Protein AF-A0A3B0VEN7-F1 (afdb_monomer_lite)

pLDDT: mean 89.77, std 9.21, range [45.06, 97.94]

InterPro domains:
  IPR045435 Effector-associated domain 7 [PF19960] (197-256)

Organism: NCBI:txid652676

Radius of gyration: 26.88 Å; chains: 1; bounding box: 62×48×72 Å

Secondary structure (DSSP, 8-state):
-GGG-HHHHHHHHHHTT-TT-TT-HHHHHTHHHHHHHHHT-S-HHHHHHHHHHHHHHHHHHHTT-SS-EEEEE--GGG--HHHHHHIIIIIHHHHHT-TTEEEEE-SSS-PPP-HHHHTT----PPPP---HHHHHHHHHHTTB--S-HHHHHHHHHHTTT-HHHHHHHHHHHSPBPSS----HHHHHHHHHHHHHHHHHH--HHHHHHHHHHTT--GGGSTTTTSHHHHHHHHHHHHHHTT-HHHHHHHHHHH-TTS--

Sequence (260 aa):
GWDKLPRFTRTVANLLESPASVDDPIWQMGMHRHLRDIGKISDLASRLTRYQLLSDAWFADSMQFETPFLLAIDAYETASTLFDRWFSQDFLVGVANASQMRVVVAGQTVPAMQEAWSFCASLQELEGIHEAKEWLAWAEAVGYQVPSLEVLAGVVLALKGNPSQIIEVIKTQFPRSNGPIKSKDSLVQQRRKFFNNLTQAFTLTELKKTCFFLGIDHESLPNHNQKESFVIELLGHVERHGRLREFIQECQAERPHLAW

Structure (mmCIF, N/CA/C/O backbone):
data_AF-A0A3B0VEN7-F1
#
_entry.id   AF-A0A3B0VEN7-F1
#
loop_
_atom_site.group_PDB
_atom_site.id
_atom_site.type_symbol
_atom_site.label_atom_id
_atom_site.label_alt_id
_atom_site.label_comp_id
_atom_site.label_asym_id
_atom_site.label_entity_id
_atom_site.label_seq_id
_atom_site.pdbx_PDB_ins_code
_atom_site.Cartn_x
_atom_site.Cartn_y
_atom_site.Cartn_z
_atom_site.occupancy
_atom_site.B_iso_or_equiv
_atom_site.auth_seq_id
_atom_site.auth_comp_id
_atom_site.auth_asym_id
_atom_site.auth_atom_id
_atom_site.pdbx_PDB_model_num
ATOM 1 N N . GLY A 1 1 ? 18.169 -4.961 0.672 1.00 69.69 1 GLY A N 1
ATOM 2 C CA . GLY A 1 1 ? 18.704 -3.825 -0.084 1.00 69.69 1 GLY A CA 1
ATOM 3 C C . GLY A 1 1 ? 18.938 -4.286 -1.504 1.00 69.69 1 GLY A C 1
ATOM 4 O O . GLY A 1 1 ? 18.305 -5.252 -1.927 1.00 69.69 1 GLY A O 1
ATOM 5 N N . TRP A 1 2 ? 19.824 -3.601 -2.227 1.00 83.69 2 TRP A N 1
ATOM 6 C CA . TRP A 1 2 ? 20.221 -3.957 -3.598 1.00 83.69 2 TRP A CA 1
ATOM 7 C C . TRP A 1 2 ? 20.980 -5.292 -3.678 1.00 83.69 2 TRP A C 1
ATOM 9 O O . TRP A 1 2 ? 20.965 -5.940 -4.717 1.00 83.69 2 TRP A O 1
ATOM 19 N N . ASP A 1 3 ? 21.531 -5.754 -2.554 1.00 83.44 3 ASP A N 1
ATOM 20 C CA . ASP A 1 3 ? 22.117 -7.083 -2.338 1.00 83.44 3 ASP A CA 1
ATOM 21 C C . ASP A 1 3 ? 21.191 -8.248 -2.731 1.00 83.44 3 ASP A C 1
ATOM 23 O O . ASP A 1 3 ? 21.659 -9.291 -3.178 1.00 83.44 3 ASP A O 1
ATOM 27 N N . LYS A 1 4 ? 19.870 -8.060 -2.626 1.00 87.44 4 LYS A N 1
ATOM 28 C CA . LYS A 1 4 ? 18.873 -9.068 -3.022 1.00 87.44 4 LYS A CA 1
ATOM 29 C C . LYS A 1 4 ? 18.589 -9.097 -4.526 1.00 87.44 4 LYS A C 1
ATOM 31 O O . LYS A 1 4 ? 17.824 -9.941 -4.974 1.00 87.44 4 LYS A O 1
ATOM 36 N N . LEU A 1 5 ? 19.163 -8.172 -5.293 1.00 91.69 5 LEU A N 1
ATOM 37 C CA . LEU A 1 5 ? 18.929 -8.012 -6.727 1.00 91.69 5 LEU A CA 1
ATOM 38 C C . LEU A 1 5 ? 20.263 -8.061 -7.500 1.0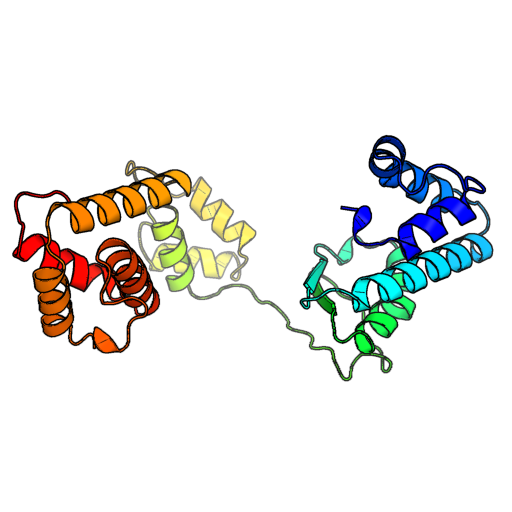0 91.69 5 LEU A C 1
ATOM 40 O O . LEU A 1 5 ? 20.676 -7.060 -8.099 1.00 91.69 5 LEU A O 1
ATOM 44 N N . PRO A 1 6 ? 21.004 -9.183 -7.449 1.00 91.56 6 PRO A N 1
ATOM 45 C CA . PRO A 1 6 ? 22.357 -9.257 -7.994 1.00 91.56 6 PRO A CA 1
ATOM 46 C C . PRO A 1 6 ? 22.413 -9.110 -9.522 1.00 91.56 6 PRO A C 1
ATOM 48 O O . PRO A 1 6 ? 23.356 -8.501 -10.037 1.00 91.56 6 PRO A O 1
ATOM 51 N N . ARG A 1 7 ? 21.430 -9.629 -10.274 1.00 94.06 7 ARG A N 1
ATOM 52 C CA . ARG A 1 7 ? 21.389 -9.465 -11.737 1.00 94.06 7 ARG A CA 1
ATOM 53 C C . ARG A 1 7 ? 21.075 -8.026 -12.098 1.00 94.06 7 ARG A C 1
ATOM 55 O O . ARG A 1 7 ? 21.776 -7.459 -12.929 1.00 94.06 7 ARG A O 1
ATOM 62 N N . PHE A 1 8 ? 20.083 -7.419 -11.452 1.00 93.94 8 PHE A N 1
ATOM 63 C CA . PHE A 1 8 ? 19.722 -6.019 -11.660 1.00 93.94 8 PHE A CA 1
ATOM 64 C C . PHE A 1 8 ? 20.908 -5.090 -11.405 1.00 93.94 8 PHE A C 1
ATOM 66 O O . PHE A 1 8 ? 21.258 -4.261 -12.243 1.00 93.94 8 PHE A O 1
ATOM 73 N N . THR A 1 9 ? 21.570 -5.280 -10.266 1.00 91.81 9 THR A N 1
ATOM 74 C CA . THR A 1 9 ? 22.719 -4.482 -9.828 1.00 91.81 9 THR A CA 1
ATOM 75 C C . THR A 1 9 ? 23.878 -4.608 -10.826 1.00 91.81 9 THR A C 1
ATOM 77 O O . THR A 1 9 ? 24.472 -3.603 -11.222 1.00 91.81 9 THR A O 1
ATOM 80 N N . ARG A 1 10 ? 24.134 -5.817 -11.344 1.00 91.06 10 ARG A N 1
ATOM 81 C CA . ARG A 1 10 ? 25.112 -6.045 -12.420 1.00 91.06 10 ARG A CA 1
ATOM 82 C C . ARG A 1 10 ? 24.697 -5.403 -13.746 1.00 91.06 10 ARG A C 1
ATOM 84 O O . ARG A 1 10 ? 25.543 -4.834 -14.429 1.00 91.06 10 ARG A O 1
ATOM 91 N N . THR A 1 11 ? 23.418 -5.451 -14.111 1.00 94.00 11 THR A N 1
ATOM 92 C CA . THR A 1 11 ? 22.908 -4.791 -15.322 1.00 94.00 11 THR A CA 1
ATOM 93 C C . THR A 1 11 ? 23.099 -3.278 -15.249 1.00 94.00 11 THR A C 1
ATOM 95 O O . THR A 1 11 ? 23.566 -2.685 -16.218 1.00 94.00 11 THR A O 1
ATOM 98 N N . VAL A 1 12 ? 22.825 -2.650 -14.101 1.00 92.19 12 VAL A N 1
ATOM 99 C CA . VAL A 1 12 ? 23.098 -1.218 -13.882 1.00 92.19 12 VAL A CA 1
ATOM 100 C C . VAL A 1 12 ? 24.582 -0.908 -14.088 1.00 92.19 12 VAL A C 1
ATOM 102 O O . VAL A 1 12 ? 24.916 0.022 -14.821 1.00 92.19 12 VAL A O 1
ATOM 105 N N . ALA A 1 13 ? 25.471 -1.699 -13.486 1.00 90.12 13 ALA A N 1
ATOM 106 C CA . ALA A 1 13 ? 26.916 -1.539 -13.627 1.00 90.12 13 ALA A CA 1
ATOM 107 C C . ALA A 1 13 ? 27.386 -1.672 -15.086 1.00 90.12 13 ALA A C 1
ATOM 109 O O . ALA A 1 13 ? 28.147 -0.832 -15.567 1.00 90.12 13 ALA A O 1
ATOM 110 N N . ASN A 1 14 ? 26.867 -2.662 -15.818 1.00 90.75 14 ASN A N 1
ATOM 111 C CA . ASN A 1 14 ? 27.167 -2.865 -17.237 1.00 90.75 14 ASN A CA 1
ATOM 112 C C . ASN A 1 14 ? 26.688 -1.691 -18.104 1.00 90.75 14 ASN A C 1
ATOM 114 O O . ASN A 1 14 ? 27.420 -1.234 -18.975 1.00 90.75 14 ASN A O 1
ATOM 118 N N . LEU A 1 15 ? 25.484 -1.169 -17.849 1.00 90.88 15 LEU A N 1
ATOM 119 C CA . LEU A 1 15 ? 24.928 -0.021 -18.579 1.00 90.88 15 LEU A CA 1
ATOM 120 C C . LEU A 1 15 ? 25.682 1.294 -18.327 1.00 90.88 15 LEU A C 1
ATOM 122 O O . LEU A 1 15 ? 25.546 2.237 -19.112 1.00 90.88 15 LEU A O 1
ATOM 126 N N . LEU A 1 16 ? 26.433 1.361 -17.228 1.00 88.69 16 LEU A N 1
ATOM 127 C CA . LEU A 1 16 ? 27.320 2.467 -16.873 1.00 88.69 16 LEU A CA 1
ATOM 128 C C . LEU A 1 16 ? 28.787 2.202 -17.234 1.00 88.69 16 LEU A C 1
ATOM 130 O O . LEU A 1 16 ? 29.631 3.028 -16.900 1.00 88.69 16 LEU A O 1
ATOM 134 N N . GLU A 1 17 ? 29.091 1.064 -17.869 1.00 85.31 17 GLU A N 1
ATOM 135 C CA . GLU A 1 17 ? 30.458 0.638 -18.200 1.00 85.31 17 GLU A CA 1
ATOM 136 C C . GLU A 1 17 ? 31.393 0.619 -16.971 1.00 85.31 17 GLU A C 1
ATOM 138 O O . GLU A 1 17 ? 32.597 0.847 -17.073 1.00 85.31 17 GLU A O 1
ATOM 143 N N . SER A 1 18 ? 30.839 0.326 -15.788 1.00 75.69 18 SER A N 1
ATOM 144 C CA . SER A 1 18 ? 31.559 0.334 -14.509 1.00 75.69 18 SER A CA 1
ATOM 145 C C . SER A 1 18 ? 31.494 -1.041 -13.829 1.00 75.69 18 SER A C 1
ATOM 147 O O . SER A 1 18 ? 30.685 -1.254 -12.925 1.00 75.69 18 SER A O 1
ATOM 149 N N . PRO A 1 19 ? 32.319 -2.016 -14.258 1.00 59.00 19 PRO A N 1
ATOM 150 C CA . PRO A 1 19 ? 32.181 -3.416 -13.848 1.00 59.00 19 PRO A CA 1
ATOM 151 C C . PRO A 1 19 ? 32.671 -3.737 -12.422 1.00 59.00 19 PRO A C 1
ATOM 153 O O . PRO A 1 19 ? 32.482 -4.860 -11.963 1.00 59.00 19 PRO A O 1
ATOM 156 N N . ALA A 1 20 ? 33.318 -2.803 -11.714 1.00 55.88 20 ALA A N 1
ATOM 157 C CA . ALA A 1 20 ? 34.208 -3.145 -10.597 1.00 55.88 20 ALA A CA 1
ATOM 158 C C . ALA A 1 20 ? 33.625 -3.016 -9.171 1.00 55.88 20 ALA A C 1
ATOM 160 O O . ALA A 1 20 ? 34.317 -3.374 -8.224 1.00 55.88 20 ALA A O 1
ATOM 161 N N . SER A 1 21 ? 32.397 -2.521 -8.976 1.00 62.19 21 SER A N 1
ATOM 162 C CA . SER A 1 21 ? 31.925 -2.115 -7.633 1.00 62.19 21 SER A CA 1
ATOM 163 C C . SER A 1 21 ? 30.515 -2.587 -7.258 1.00 62.19 21 SER A C 1
ATOM 165 O O . SER A 1 21 ? 29.886 -2.009 -6.382 1.00 62.19 21 SER A O 1
ATOM 167 N N . VAL A 1 22 ? 29.993 -3.629 -7.907 1.00 64.81 22 VAL A N 1
ATOM 168 C CA . VAL A 1 22 ? 28.615 -4.129 -7.689 1.00 64.81 22 VAL A CA 1
ATOM 169 C C . VAL A 1 22 ? 28.376 -4.568 -6.229 1.00 64.81 22 VAL A C 1
ATOM 171 O O . VAL A 1 22 ? 27.291 -4.358 -5.681 1.00 64.81 22 VAL A O 1
ATOM 174 N N . ASP A 1 23 ? 29.418 -5.097 -5.581 1.00 70.12 23 ASP A N 1
ATOM 175 C CA . ASP A 1 23 ? 29.392 -5.548 -4.182 1.00 70.12 23 ASP A CA 1
ATOM 176 C C . ASP A 1 23 ? 29.866 -4.470 -3.183 1.00 70.12 23 ASP A C 1
ATOM 178 O O . ASP A 1 23 ? 29.878 -4.710 -1.977 1.00 70.12 23 ASP A O 1
ATOM 182 N N . ASP A 1 24 ? 30.247 -3.275 -3.656 1.00 78.12 24 ASP A N 1
ATOM 183 C CA . ASP A 1 24 ? 30.680 -2.166 -2.799 1.00 78.12 24 ASP A CA 1
ATOM 184 C C . ASP A 1 24 ? 29.457 -1.473 -2.159 1.00 78.12 24 ASP A C 1
ATOM 186 O O . ASP A 1 24 ? 28.613 -0.917 -2.877 1.00 78.12 24 ASP A O 1
ATOM 190 N N . PRO A 1 25 ? 29.349 -1.434 -0.815 1.00 77.75 25 PRO A N 1
ATOM 191 C CA . PRO A 1 25 ? 28.275 -0.725 -0.123 1.00 77.75 25 PRO A CA 1
ATOM 192 C C . PRO A 1 25 ? 28.141 0.748 -0.538 1.00 77.75 25 PRO A C 1
ATOM 194 O O . PRO A 1 25 ? 27.024 1.259 -0.628 1.00 77.75 25 PRO A O 1
ATOM 197 N N . ILE A 1 26 ? 29.254 1.431 -0.837 1.00 78.06 26 ILE A N 1
ATOM 198 C CA . ILE A 1 26 ? 29.259 2.838 -1.267 1.00 78.06 26 ILE A CA 1
ATOM 199 C C . ILE A 1 26 ? 28.586 2.978 -2.634 1.00 78.06 26 ILE A C 1
ATOM 201 O O . ILE A 1 26 ? 27.804 3.906 -2.858 1.00 78.06 26 ILE A O 1
ATOM 205 N N . TRP A 1 27 ? 28.842 2.038 -3.542 1.00 81.94 27 TRP A N 1
ATOM 206 C CA . TRP A 1 27 ? 28.208 2.020 -4.855 1.00 81.94 27 TRP A CA 1
ATOM 207 C C . TRP A 1 27 ? 26.705 1.734 -4.744 1.00 81.94 27 TRP A C 1
ATOM 209 O O . TRP A 1 27 ? 25.891 2.429 -5.355 1.00 81.94 27 TRP A O 1
ATOM 219 N N . GLN A 1 28 ? 26.304 0.796 -3.879 1.00 80.38 28 GLN A N 1
ATOM 220 C CA . GLN A 1 28 ? 24.887 0.498 -3.637 1.00 80.38 28 GLN A CA 1
ATOM 221 C C . GLN A 1 28 ? 24.123 1.695 -3.045 1.00 80.38 28 GLN A C 1
ATOM 223 O O . GLN A 1 28 ? 22.967 1.930 -3.408 1.00 80.38 28 GLN A O 1
ATOM 228 N N . MET A 1 29 ? 24.766 2.509 -2.198 1.00 82.31 29 MET A N 1
ATOM 229 C CA . MET A 1 29 ? 24.197 3.778 -1.716 1.00 82.31 29 MET A CA 1
ATOM 230 C C . MET A 1 29 ? 23.956 4.788 -2.854 1.00 82.31 29 MET A C 1
ATOM 232 O O . MET A 1 29 ? 23.070 5.639 -2.756 1.00 82.31 29 MET A O 1
ATOM 236 N N . GLY A 1 30 ? 24.711 4.687 -3.951 1.00 84.88 30 GLY A N 1
ATOM 237 C CA . GLY A 1 30 ? 24.607 5.530 -5.141 1.00 84.88 30 GLY A CA 1
ATOM 238 C C . GLY A 1 30 ? 23.526 5.125 -6.148 1.00 84.88 30 GLY A C 1
ATOM 239 O O . GLY A 1 30 ? 23.316 5.859 -7.117 1.00 84.88 30 GLY A O 1
ATOM 240 N N . MET A 1 31 ? 22.805 4.014 -5.942 1.00 86.94 31 MET A N 1
ATOM 241 C CA . MET A 1 31 ? 21.920 3.414 -6.957 1.00 86.94 31 MET A CA 1
ATOM 242 C C . MET A 1 31 ? 20.911 4.394 -7.580 1.00 86.94 31 MET A C 1
ATOM 244 O O . MET A 1 31 ? 20.731 4.424 -8.796 1.00 86.94 31 MET A O 1
ATOM 248 N N . HIS A 1 32 ? 20.288 5.264 -6.781 1.00 86.56 32 HIS A N 1
ATOM 249 C CA . HIS A 1 32 ? 19.345 6.259 -7.308 1.00 86.56 32 HIS A CA 1
ATOM 250 C C . HIS A 1 32 ? 19.987 7.236 -8.303 1.00 86.56 32 HIS A C 1
ATOM 252 O O . HIS A 1 32 ? 19.341 7.661 -9.263 1.00 86.56 32 HIS A O 1
ATOM 258 N N . ARG A 1 33 ? 21.256 7.605 -8.086 1.00 88.62 33 ARG A N 1
ATOM 259 C CA . ARG A 1 33 ? 22.018 8.447 -9.016 1.00 88.62 33 ARG A CA 1
ATOM 260 C C . ARG A 1 33 ? 22.323 7.670 -10.296 1.00 88.62 33 ARG A C 1
ATOM 262 O O . ARG A 1 33 ? 22.073 8.190 -11.376 1.00 88.62 33 ARG A O 1
ATOM 269 N N . HIS A 1 34 ? 22.767 6.423 -10.165 1.00 89.75 34 HIS A N 1
ATOM 270 C CA . HIS A 1 34 ? 23.073 5.533 -11.288 1.00 89.75 34 HIS A CA 1
ATOM 271 C C . HIS A 1 34 ? 21.876 5.338 -12.225 1.00 89.75 34 HIS A C 1
ATOM 273 O O . HIS A 1 34 ? 21.991 5.552 -13.431 1.00 89.75 34 HIS A O 1
ATOM 279 N N . LEU A 1 35 ? 20.699 5.035 -11.671 1.00 89.00 35 LEU A N 1
ATOM 280 C CA . LEU A 1 35 ? 19.463 4.895 -12.447 1.00 89.00 35 LEU A CA 1
ATOM 281 C C . LEU A 1 35 ? 19.063 6.204 -13.143 1.00 89.00 35 LEU A C 1
ATOM 283 O O . LEU A 1 35 ? 18.631 6.191 -14.297 1.00 89.00 35 LEU A O 1
ATOM 287 N N . ARG A 1 36 ? 19.254 7.349 -12.475 1.00 88.19 36 ARG A N 1
ATOM 288 C CA . ARG A 1 36 ? 19.016 8.664 -13.082 1.00 88.19 36 ARG A CA 1
ATOM 289 C C . ARG A 1 36 ? 19.944 8.907 -14.268 1.00 88.19 36 ARG A C 1
ATOM 291 O O . ARG A 1 36 ? 19.481 9.401 -15.289 1.00 88.19 36 ARG A O 1
ATOM 298 N N . ASP A 1 37 ? 21.222 8.570 -14.141 1.00 87.44 37 ASP A N 1
ATOM 299 C CA . ASP A 1 37 ? 22.208 8.772 -15.203 1.00 87.44 37 ASP A CA 1
ATOM 300 C C . ASP A 1 37 ? 21.941 7.860 -16.410 1.00 87.44 37 ASP A C 1
ATOM 302 O O . ASP A 1 37 ? 21.986 8.335 -17.543 1.00 87.44 37 ASP A O 1
ATOM 306 N N . ILE A 1 38 ? 21.519 6.608 -16.185 1.00 87.00 38 ILE A N 1
ATOM 307 C CA . ILE A 1 38 ? 21.024 5.718 -17.251 1.00 87.00 38 ILE A CA 1
ATOM 308 C C . ILE A 1 38 ? 19.828 6.346 -17.990 1.00 87.00 38 ILE A C 1
ATOM 310 O O . ILE A 1 38 ? 19.721 6.237 -19.210 1.00 87.00 38 ILE A O 1
ATOM 314 N N . GLY A 1 39 ? 18.937 7.031 -17.267 1.00 83.75 39 GLY A N 1
ATOM 315 C CA . GLY A 1 39 ? 17.760 7.689 -17.837 1.00 83.75 39 GLY A CA 1
ATOM 316 C C . GLY A 1 39 ? 18.026 8.997 -18.595 1.00 83.75 39 GLY A C 1
ATOM 317 O O . GLY A 1 39 ? 17.133 9.455 -19.308 1.00 83.75 39 GLY A O 1
ATOM 318 N N . LYS A 1 40 ? 19.217 9.604 -18.472 1.00 86.25 40 LYS A N 1
ATOM 319 C CA . LYS A 1 40 ? 19.561 10.898 -19.108 1.00 86.25 40 LYS A CA 1
ATOM 320 C C . LYS A 1 40 ? 19.890 10.809 -20.600 1.00 86.25 40 LYS A C 1
ATOM 322 O O . LYS A 1 40 ? 20.132 11.838 -21.226 1.00 86.25 40 LYS A O 1
ATOM 327 N N . ILE A 1 41 ? 19.923 9.611 -21.170 1.00 80.12 41 ILE A N 1
ATOM 328 C CA . ILE A 1 41 ? 20.203 9.413 -22.595 1.00 80.12 41 ILE A CA 1
ATOM 329 C C . ILE A 1 41 ? 19.138 10.125 -23.423 1.00 80.12 41 ILE A C 1
ATOM 331 O O . ILE A 1 41 ? 17.941 9.984 -23.166 1.00 80.12 41 ILE A O 1
ATOM 335 N N . SER A 1 42 ? 19.594 10.895 -24.409 1.00 73.56 42 SER A N 1
ATOM 336 C CA . SER A 1 42 ? 18.742 11.729 -25.255 1.00 73.56 42 SER A CA 1
ATOM 337 C C . SER A 1 42 ? 17.871 10.909 -26.205 1.00 73.56 42 SER A C 1
ATOM 339 O O . SER A 1 42 ? 16.726 11.277 -26.455 1.00 73.56 42 SER A O 1
ATOM 341 N N . ASP A 1 43 ? 18.398 9.798 -26.718 1.00 87.81 43 ASP A N 1
ATOM 342 C CA . ASP A 1 43 ? 17.683 8.931 -27.647 1.00 87.81 43 ASP A CA 1
ATOM 343 C C . ASP A 1 43 ? 16.636 8.049 -26.942 1.00 87.81 43 ASP A C 1
ATOM 345 O O . ASP A 1 43 ? 16.943 7.275 -26.029 1.00 87.81 43 ASP A O 1
ATOM 349 N N . LEU A 1 44 ? 15.385 8.138 -27.408 1.00 79.69 44 LEU A N 1
ATOM 350 C CA . LEU A 1 44 ? 14.252 7.405 -26.843 1.00 79.69 44 LEU A CA 1
ATOM 351 C C . LEU A 1 44 ? 14.398 5.890 -27.027 1.00 79.69 44 LEU A C 1
ATOM 353 O O . LEU A 1 44 ? 14.093 5.148 -26.095 1.00 79.69 44 LEU A O 1
ATOM 357 N N . ALA A 1 45 ? 14.862 5.430 -28.192 1.00 84.94 45 ALA A N 1
ATOM 358 C CA . ALA A 1 45 ? 14.975 4.002 -28.492 1.00 84.94 45 ALA A CA 1
ATOM 359 C C . ALA A 1 45 ? 16.014 3.322 -27.586 1.00 84.94 45 ALA A C 1
ATOM 361 O O . ALA A 1 45 ? 15.746 2.286 -26.970 1.00 84.94 45 ALA A O 1
ATOM 362 N N . SER A 1 46 ? 17.170 3.963 -27.420 1.00 87.50 46 SER A N 1
ATOM 363 C CA . SER A 1 46 ? 18.225 3.539 -26.502 1.00 87.50 46 SER A CA 1
ATOM 364 C C . SER A 1 46 ? 17.732 3.518 -25.059 1.00 87.50 46 SER A C 1
ATOM 366 O O . SER A 1 46 ? 17.990 2.565 -24.326 1.00 87.50 46 SER A O 1
ATOM 368 N N . ARG A 1 47 ? 16.979 4.543 -24.644 1.00 85.25 47 ARG A N 1
ATOM 369 C CA . ARG A 1 47 ? 16.437 4.624 -23.285 1.00 85.25 47 ARG A CA 1
ATOM 370 C C . ARG A 1 47 ? 15.432 3.505 -22.995 1.00 85.25 47 ARG A C 1
ATOM 372 O O . ARG A 1 47 ? 15.549 2.860 -21.958 1.00 85.25 47 ARG A O 1
ATOM 379 N N . LEU A 1 48 ? 14.511 3.227 -23.922 1.00 84.12 48 LEU A N 1
ATOM 380 C CA . LEU A 1 48 ? 13.563 2.109 -23.808 1.00 84.12 48 LEU A CA 1
ATOM 381 C C . LEU A 1 48 ? 14.287 0.759 -23.743 1.00 84.12 48 LEU A C 1
ATOM 383 O O . LEU A 1 48 ? 13.990 -0.051 -22.872 1.00 84.12 48 LEU A O 1
ATOM 387 N N . THR A 1 49 ? 15.306 0.557 -24.582 1.00 88.25 49 THR A N 1
ATOM 388 C CA . THR A 1 49 ? 16.127 -0.666 -24.560 1.00 88.25 49 THR A CA 1
ATOM 389 C C . THR A 1 49 ? 16.794 -0.873 -23.197 1.00 88.25 49 THR A C 1
ATOM 391 O O . THR A 1 49 ? 16.788 -1.976 -22.655 1.00 88.25 49 THR A O 1
ATOM 394 N N . ARG A 1 50 ? 17.338 0.191 -22.592 1.00 89.94 50 ARG A N 1
ATOM 395 C CA . ARG A 1 50 ? 17.940 0.106 -21.252 1.00 89.94 50 ARG A CA 1
ATOM 396 C C . ARG A 1 50 ? 16.910 -0.184 -20.165 1.00 89.94 50 ARG A C 1
ATOM 398 O O . ARG A 1 50 ? 17.203 -0.959 -19.260 1.00 89.94 50 ARG A O 1
ATOM 405 N N . TYR A 1 51 ? 15.720 0.407 -20.245 1.00 88.50 51 TYR A N 1
ATOM 406 C CA . TYR A 1 51 ? 14.639 0.115 -19.300 1.00 88.50 51 TYR A CA 1
ATOM 407 C C . TYR A 1 51 ? 14.157 -1.330 -19.403 1.00 88.50 51 TYR A C 1
ATOM 409 O O . TYR A 1 51 ? 13.910 -1.943 -18.365 1.00 88.50 51 TYR A O 1
ATOM 417 N N . GLN A 1 52 ? 14.114 -1.899 -20.609 1.00 89.38 52 GLN A N 1
ATOM 418 C CA . GLN A 1 52 ? 13.812 -3.316 -20.792 1.00 89.38 52 GLN A CA 1
ATOM 419 C C . GLN A 1 52 ? 14.854 -4.198 -20.098 1.00 89.38 52 GLN A C 1
ATOM 421 O O . GLN A 1 52 ? 14.496 -5.012 -19.254 1.00 89.38 52 GLN A O 1
ATOM 426 N N . LEU A 1 53 ? 16.148 -3.966 -20.355 1.00 92.88 53 LEU A N 1
ATOM 427 C CA . LEU A 1 53 ? 17.234 -4.730 -19.724 1.00 92.88 53 LEU A CA 1
ATOM 428 C C . LEU A 1 53 ? 17.181 -4.671 -18.191 1.00 92.88 53 LEU A C 1
ATOM 430 O O . LEU A 1 53 ? 17.415 -5.672 -17.512 1.00 92.88 53 LEU A O 1
ATOM 434 N N . LEU A 1 54 ? 16.881 -3.492 -17.642 1.00 93.12 54 LEU A N 1
ATOM 435 C CA . LEU A 1 54 ? 16.702 -3.309 -16.204 1.00 93.12 54 LEU A CA 1
ATOM 436 C C . LEU A 1 54 ? 15.474 -4.068 -15.687 1.00 93.12 54 LEU A C 1
ATOM 438 O O . LEU A 1 54 ? 15.566 -4.722 -14.652 1.00 93.12 54 LEU A O 1
ATOM 442 N N . SER A 1 55 ? 14.353 -4.017 -16.406 1.00 92.56 55 SER A N 1
ATOM 443 C CA . SER A 1 55 ? 13.119 -4.716 -16.028 1.00 92.56 55 SER A CA 1
ATOM 444 C C . SER A 1 55 ? 13.318 -6.231 -16.031 1.00 92.56 55 SER A C 1
ATOM 446 O O . SER A 1 55 ? 13.010 -6.885 -15.038 1.00 92.56 55 SER A O 1
ATOM 448 N N . ASP A 1 56 ? 13.920 -6.781 -17.087 1.00 94.06 56 ASP A N 1
ATOM 449 C CA . ASP A 1 56 ? 14.194 -8.215 -17.221 1.00 94.06 56 ASP A CA 1
ATOM 450 C C . ASP A 1 56 ? 15.094 -8.723 -16.092 1.00 94.06 56 ASP A C 1
ATOM 452 O O . ASP A 1 56 ? 14.823 -9.754 -15.471 1.00 94.06 56 ASP A O 1
ATOM 456 N N . ALA A 1 57 ? 16.159 -7.977 -15.784 1.00 94.62 57 ALA A N 1
ATOM 457 C CA . ALA A 1 57 ? 17.068 -8.325 -14.700 1.00 94.62 57 ALA A CA 1
ATOM 458 C C . ALA A 1 57 ? 16.372 -8.263 -13.331 1.00 94.62 57 ALA A C 1
ATOM 460 O O . ALA A 1 57 ? 16.586 -9.139 -12.493 1.00 94.62 57 ALA A O 1
ATOM 461 N N . TRP A 1 58 ? 15.505 -7.268 -13.128 1.00 93.56 58 TRP A N 1
ATOM 462 C CA . TRP A 1 58 ? 14.731 -7.117 -11.902 1.00 93.56 58 TRP A CA 1
ATOM 463 C C . TRP A 1 58 ? 13.726 -8.257 -11.704 1.00 93.56 58 TRP A C 1
ATOM 465 O O . TRP A 1 58 ? 13.664 -8.831 -10.616 1.00 93.56 58 TRP A O 1
ATOM 475 N N . PHE A 1 59 ? 12.979 -8.634 -12.747 1.00 94.31 59 PHE A N 1
ATOM 476 C CA . PHE A 1 59 ? 12.069 -9.782 -12.696 1.00 94.31 59 PHE A CA 1
ATOM 477 C C . PHE A 1 59 ? 12.830 -11.077 -12.428 1.00 94.31 59 PHE A C 1
ATOM 479 O O . PHE A 1 59 ? 12.412 -11.877 -11.591 1.00 94.31 59 PHE A O 1
ATOM 486 N N . ALA A 1 60 ? 13.971 -11.269 -13.090 1.00 93.69 60 ALA A N 1
ATOM 487 C CA . ALA A 1 60 ? 14.778 -12.466 -12.920 1.00 93.69 60 ALA A CA 1
ATOM 488 C C . ALA A 1 60 ? 15.276 -12.652 -11.478 1.00 93.69 60 ALA A C 1
ATOM 490 O O . ALA A 1 60 ? 15.284 -13.783 -10.996 1.00 93.69 60 ALA A O 1
ATOM 491 N N . ASP A 1 61 ? 15.666 -11.572 -10.795 1.00 94.12 61 ASP A N 1
ATOM 492 C CA . ASP A 1 61 ? 16.029 -11.625 -9.374 1.00 94.12 61 ASP A CA 1
ATOM 493 C C . ASP A 1 61 ? 14.798 -11.800 -8.475 1.00 94.12 61 ASP A C 1
ATOM 495 O O . ASP A 1 61 ? 14.799 -12.627 -7.566 1.00 94.12 61 ASP A O 1
ATOM 499 N N . SER A 1 62 ? 13.718 -11.068 -8.755 1.00 92.69 62 SER A N 1
ATOM 500 C CA . SER A 1 62 ? 12.482 -11.096 -7.959 1.00 92.69 62 SER A CA 1
ATOM 501 C C . SER A 1 62 ? 11.829 -12.479 -7.923 1.00 92.69 62 SER A C 1
ATOM 503 O O . SER A 1 62 ? 11.246 -12.876 -6.915 1.00 92.69 62 SER A O 1
ATOM 505 N N . MET A 1 63 ? 11.965 -13.250 -9.002 1.00 91.75 63 MET A N 1
ATOM 506 C CA . MET A 1 63 ? 11.482 -14.630 -9.072 1.00 91.75 63 MET A CA 1
ATOM 507 C C . MET A 1 63 ? 12.273 -15.610 -8.192 1.00 91.75 63 MET A C 1
ATOM 509 O O . MET A 1 63 ? 11.818 -16.735 -7.995 1.00 91.75 63 MET A O 1
ATOM 513 N N . GLN A 1 64 ? 13.427 -15.204 -7.651 1.00 92.88 64 GLN A N 1
ATOM 514 C CA . GLN A 1 64 ? 14.233 -16.012 -6.728 1.00 92.88 64 GLN A CA 1
ATOM 515 C C . GLN A 1 64 ? 13.910 -15.754 -5.254 1.00 92.88 64 GLN A C 1
ATOM 517 O O . GLN A 1 64 ? 14.521 -16.371 -4.382 1.00 92.88 64 GLN A O 1
ATOM 522 N N . PHE A 1 65 ? 12.987 -14.842 -4.945 1.00 92.00 65 PHE A N 1
ATOM 523 C CA . PHE A 1 65 ? 12.629 -14.568 -3.558 1.00 92.00 65 PHE A CA 1
ATOM 524 C C . PHE A 1 65 ? 11.924 -15.773 -2.929 1.00 92.00 65 PHE A C 1
ATOM 526 O O . PHE A 1 65 ? 11.081 -16.416 -3.552 1.00 92.00 65 PHE A O 1
ATOM 533 N N . GLU A 1 66 ? 12.267 -16.060 -1.671 1.00 92.00 66 GLU A N 1
ATOM 534 C CA . GLU A 1 66 ? 11.698 -17.187 -0.919 1.00 92.00 66 GLU A CA 1
ATOM 535 C C . GLU A 1 66 ? 10.203 -17.012 -0.641 1.00 92.00 66 GLU A C 1
ATOM 537 O O . GLU A 1 66 ? 9.470 -17.993 -0.526 1.00 92.00 66 GLU A O 1
ATOM 542 N N . THR A 1 67 ? 9.744 -15.763 -0.534 1.00 92.00 67 THR A N 1
ATOM 543 C CA . THR A 1 67 ? 8.343 -15.441 -0.275 1.00 92.00 67 THR A CA 1
ATOM 544 C C . THR A 1 67 ? 7.804 -14.465 -1.311 1.00 92.00 67 THR A C 1
ATOM 546 O O . THR A 1 67 ? 8.512 -13.511 -1.659 1.00 92.00 67 THR A O 1
ATOM 549 N N . PRO A 1 68 ? 6.530 -14.617 -1.715 1.00 94.19 68 PRO A N 1
ATOM 550 C CA . PRO A 1 68 ? 5.877 -13.644 -2.567 1.00 94.19 68 PRO A CA 1
ATOM 551 C C . PRO A 1 68 ? 5.872 -12.253 -1.935 1.00 94.19 68 PRO A C 1
ATOM 553 O O . PRO A 1 68 ? 5.827 -12.112 -0.709 1.00 94.19 68 PRO A O 1
ATOM 556 N N . PHE A 1 69 ? 5.865 -11.220 -2.769 1.00 93.81 69 PHE A N 1
ATOM 557 C CA . PHE A 1 69 ? 5.833 -9.835 -2.318 1.00 93.81 69 PHE A CA 1
ATOM 558 C C . PHE A 1 69 ? 4.804 -9.007 -3.087 1.00 93.81 69 PHE A C 1
ATOM 560 O O . PHE A 1 69 ? 4.414 -9.323 -4.213 1.00 93.81 69 PHE A O 1
ATOM 567 N N . LEU A 1 70 ? 4.366 -7.928 -2.441 1.00 95.75 70 LEU A N 1
ATOM 568 C CA . LEU A 1 70 ? 3.414 -6.969 -2.978 1.00 95.75 70 LEU A CA 1
ATOM 569 C C . LEU A 1 70 ? 4.140 -5.669 -3.328 1.00 95.75 70 LEU A C 1
ATOM 571 O O . LEU A 1 70 ? 4.764 -5.056 -2.462 1.00 95.75 70 LEU A O 1
ATOM 575 N N . LEU A 1 71 ? 4.010 -5.229 -4.576 1.00 95.31 71 LEU A N 1
ATOM 576 C CA . LEU A 1 71 ? 4.336 -3.871 -4.987 1.00 95.31 71 LEU A CA 1
ATOM 577 C C . LEU A 1 71 ? 3.047 -3.047 -5.029 1.00 95.31 71 LEU A C 1
ATOM 579 O O . LEU A 1 71 ? 2.151 -3.327 -5.823 1.00 95.31 71 LEU A O 1
ATOM 583 N N . ALA A 1 72 ? 2.961 -2.037 -4.170 1.00 96.81 72 ALA A N 1
ATOM 584 C CA . ALA A 1 72 ? 1.867 -1.078 -4.176 1.00 96.81 72 ALA A CA 1
ATOM 585 C C . ALA A 1 72 ? 2.314 0.198 -4.895 1.00 96.81 72 ALA A C 1
ATOM 587 O O . ALA A 1 72 ? 3.338 0.786 -4.543 1.00 96.81 72 ALA A O 1
ATOM 588 N N . ILE A 1 73 ? 1.547 0.604 -5.900 1.00 95.50 73 ILE A N 1
ATOM 589 C CA . ILE A 1 73 ? 1.718 1.861 -6.623 1.00 95.50 73 ILE A CA 1
ATOM 590 C C . ILE A 1 73 ? 0.499 2.709 -6.315 1.00 95.50 73 ILE A C 1
ATOM 592 O O . ILE A 1 73 ? -0.621 2.265 -6.535 1.00 95.50 73 ILE A O 1
ATOM 596 N N . ASP A 1 74 ? 0.735 3.903 -5.7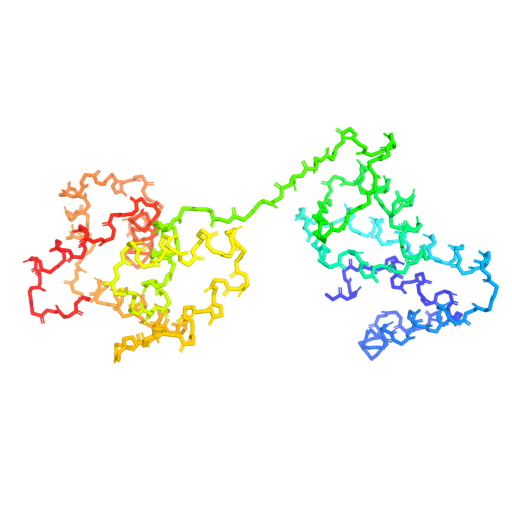94 1.00 95.38 74 ASP A N 1
ATOM 597 C CA . ASP A 1 74 ? -0.301 4.862 -5.426 1.00 95.38 74 ASP A CA 1
ATOM 598 C C . ASP A 1 74 ? -0.164 6.130 -6.277 1.00 95.38 74 ASP A C 1
ATOM 600 O O . ASP A 1 74 ? 0.905 6.387 -6.841 1.00 95.38 74 ASP A O 1
ATOM 604 N N . ALA A 1 75 ? -1.240 6.911 -6.361 1.00 94.31 75 ALA A N 1
ATOM 605 C CA . ALA A 1 75 ? -1.344 8.128 -7.166 1.00 94.31 75 ALA A CA 1
ATOM 606 C C . ALA A 1 75 ? -0.964 7.926 -8.648 1.00 94.31 75 ALA A C 1
ATOM 608 O O . ALA A 1 75 ? -0.255 8.752 -9.244 1.00 94.31 75 ALA A O 1
ATOM 609 N N . TYR A 1 76 ? -1.411 6.819 -9.254 1.00 95.88 76 TYR A N 1
ATOM 610 C CA . TYR A 1 76 ? -1.086 6.472 -10.641 1.00 95.88 76 TYR A CA 1
ATOM 611 C C . TYR A 1 76 ? -1.488 7.553 -11.656 1.00 95.88 76 TYR A C 1
ATOM 613 O O . TYR A 1 76 ? -0.814 7.718 -12.669 1.00 95.88 76 TYR A O 1
ATOM 621 N N . GLU A 1 77 ? -2.505 8.365 -11.369 1.00 94.75 77 GLU A N 1
ATOM 622 C CA . GLU A 1 77 ? -2.913 9.500 -12.203 1.00 94.75 77 GLU A CA 1
ATOM 623 C C . GLU A 1 77 ? -1.791 10.528 -12.451 1.00 94.75 77 GLU A C 1
ATOM 625 O O . GLU A 1 77 ? -1.866 11.320 -13.389 1.00 94.75 77 GLU A O 1
ATOM 630 N N . THR A 1 78 ? -0.736 10.516 -11.629 1.00 95.44 78 THR A N 1
ATOM 631 C CA . THR A 1 78 ? 0.447 11.378 -11.780 1.00 95.44 78 THR A CA 1
ATOM 632 C C . THR A 1 78 ? 1.530 10.780 -12.686 1.00 95.44 78 THR A C 1
ATOM 634 O O . THR A 1 78 ? 2.575 11.401 -12.907 1.00 95.44 78 THR A O 1
ATOM 637 N N . ALA A 1 79 ? 1.305 9.579 -13.226 1.00 92.50 79 ALA A N 1
ATOM 638 C CA . ALA A 1 79 ? 2.241 8.887 -14.096 1.00 92.50 79 ALA A CA 1
ATOM 639 C C . ALA A 1 79 ? 2.566 9.702 -15.357 1.00 92.50 79 ALA A C 1
ATOM 641 O O . ALA A 1 79 ? 1.694 10.163 -16.091 1.00 92.50 79 ALA A O 1
ATOM 642 N N . SER A 1 80 ? 3.859 9.824 -15.664 1.00 90.94 80 SER A N 1
ATOM 643 C CA . SER A 1 80 ? 4.286 10.343 -16.967 1.00 90.94 80 SER A CA 1
ATOM 644 C C . SER A 1 80 ? 3.900 9.377 -18.092 1.00 90.94 80 SER A C 1
ATOM 646 O O . SER A 1 80 ? 3.912 8.166 -17.890 1.00 90.94 80 SER A O 1
ATOM 648 N N . THR A 1 81 ? 3.691 9.879 -19.312 1.00 89.88 81 THR A N 1
ATOM 649 C CA . THR A 1 81 ? 3.399 9.045 -20.498 1.00 89.88 81 THR A CA 1
ATOM 650 C C . THR A 1 81 ? 4.446 7.954 -20.740 1.00 89.88 81 THR A C 1
ATOM 652 O O . THR A 1 81 ? 4.124 6.857 -21.183 1.00 89.88 81 THR A O 1
ATOM 655 N N . LEU A 1 82 ? 5.719 8.237 -20.445 1.00 86.69 82 LEU A N 1
ATOM 656 C CA . LEU A 1 82 ? 6.791 7.251 -20.582 1.00 86.69 82 LEU A CA 1
ATOM 657 C C . LEU A 1 82 ? 6.653 6.119 -19.558 1.00 86.69 82 LEU A C 1
ATOM 659 O O . LEU A 1 82 ? 6.863 4.959 -19.902 1.00 86.69 82 LEU A O 1
ATOM 663 N N . PHE A 1 83 ? 6.313 6.471 -18.316 1.00 89.62 83 PHE A N 1
ATOM 664 C CA . PHE A 1 83 ? 6.074 5.499 -17.257 1.00 89.62 83 PHE A CA 1
ATOM 665 C C . PHE A 1 83 ? 4.821 4.677 -17.545 1.00 89.62 83 PHE A C 1
ATOM 667 O O . PHE A 1 83 ? 4.902 3.463 -17.478 1.00 89.62 83 PHE A O 1
ATOM 674 N N . ASP A 1 84 ? 3.706 5.310 -17.916 1.00 92.06 84 ASP A N 1
ATOM 675 C CA . ASP A 1 84 ? 2.457 4.630 -18.285 1.00 92.06 84 ASP A CA 1
ATOM 676 C C . ASP A 1 84 ? 2.683 3.594 -19.391 1.00 92.06 84 ASP A C 1
ATOM 678 O O . ASP A 1 84 ? 2.301 2.433 -19.242 1.00 92.06 84 ASP A O 1
ATOM 682 N N . ARG A 1 85 ? 3.402 3.980 -20.452 1.00 89.56 85 ARG A N 1
ATOM 683 C CA . ARG A 1 85 ? 3.744 3.073 -21.548 1.00 89.56 85 ARG A CA 1
ATOM 684 C C . ARG A 1 85 ? 4.529 1.856 -21.062 1.00 89.56 85 ARG A C 1
ATOM 686 O O . ARG A 1 85 ? 4.093 0.737 -21.293 1.00 89.56 85 ARG A O 1
ATOM 693 N N . TRP A 1 86 ? 5.658 2.071 -20.386 1.00 90.19 86 TRP A N 1
ATOM 694 C CA . TRP A 1 86 ? 6.483 0.977 -19.859 1.00 90.19 86 TRP A CA 1
ATOM 695 C C . TRP A 1 86 ? 5.704 0.109 -18.865 1.00 90.19 86 TRP A C 1
ATOM 697 O O . TRP A 1 86 ? 5.735 -1.118 -18.919 1.00 90.19 86 TRP A O 1
ATOM 707 N N . PHE A 1 87 ? 4.972 0.749 -17.959 1.00 93.00 87 PHE A N 1
ATOM 708 C CA . PHE A 1 87 ? 4.274 0.074 -16.882 1.00 93.00 87 PHE A CA 1
ATOM 709 C C . PHE A 1 87 ? 3.156 -0.823 -17.421 1.00 93.00 87 PHE A C 1
ATOM 711 O O . PHE A 1 87 ? 3.071 -1.994 -17.061 1.00 93.00 87 PHE A O 1
ATOM 718 N N . SER A 1 88 ? 2.322 -0.294 -18.317 1.00 91.69 88 SER A N 1
ATOM 719 C CA . SER A 1 88 ? 1.160 -1.010 -18.843 1.00 91.69 88 SER A CA 1
ATOM 720 C C . SER A 1 88 ? 1.506 -2.051 -19.912 1.00 91.69 88 SER A C 1
ATOM 722 O O . SER A 1 88 ? 0.849 -3.092 -19.954 1.00 91.69 88 SER A O 1
ATOM 724 N N . GLN A 1 89 ? 2.516 -1.790 -20.754 1.00 89.75 89 GLN A N 1
ATOM 725 C CA . GLN A 1 89 ? 2.871 -2.648 -21.895 1.00 89.75 89 GLN A CA 1
ATOM 726 C C . GLN A 1 89 ? 3.941 -3.688 -21.557 1.00 89.75 89 GLN A C 1
ATOM 728 O O . GLN A 1 89 ? 3.855 -4.809 -22.046 1.00 89.75 89 GLN A O 1
ATOM 733 N N . ASP A 1 90 ? 4.917 -3.343 -20.713 1.00 90.31 90 ASP A N 1
ATOM 734 C CA . ASP A 1 90 ? 6.065 -4.215 -20.447 1.00 90.31 90 ASP A CA 1
ATOM 735 C C . ASP A 1 90 ? 5.985 -4.800 -19.032 1.00 90.31 90 ASP A C 1
ATOM 737 O O . ASP A 1 90 ? 5.992 -6.017 -18.831 1.00 90.31 90 ASP A O 1
ATOM 741 N N . PHE A 1 91 ? 5.856 -3.935 -18.025 1.00 93.44 91 PHE A N 1
ATOM 742 C CA . PHE A 1 91 ? 5.945 -4.353 -16.630 1.00 93.44 91 PHE A CA 1
ATOM 743 C C . PHE A 1 91 ? 4.766 -5.229 -16.195 1.00 93.44 91 PHE A C 1
ATOM 745 O O . PHE A 1 91 ? 4.988 -6.318 -15.671 1.00 93.44 91 PHE A O 1
ATOM 752 N N . LEU A 1 92 ? 3.516 -4.806 -16.423 1.00 95.06 92 LEU A N 1
ATOM 753 C CA . LEU A 1 92 ? 2.338 -5.594 -16.033 1.00 95.06 92 LEU A CA 1
ATOM 754 C C . LEU A 1 92 ? 2.244 -6.934 -16.781 1.00 95.06 92 LEU A C 1
ATOM 756 O O . LEU A 1 92 ? 1.790 -7.922 -16.205 1.00 95.06 92 LEU A O 1
ATOM 760 N N . VAL A 1 93 ? 2.747 -7.003 -18.016 1.00 93.88 93 VAL A N 1
ATOM 761 C CA . VAL A 1 93 ? 2.885 -8.267 -18.758 1.00 93.88 93 VAL A CA 1
ATOM 762 C C . VAL A 1 93 ? 3.904 -9.189 -18.080 1.00 93.88 93 VAL A C 1
ATOM 764 O O . VAL A 1 93 ? 3.654 -10.385 -17.921 1.00 93.88 93 VAL A O 1
ATOM 767 N N . GLY A 1 94 ? 5.034 -8.645 -17.620 1.00 93.25 94 GLY A N 1
ATOM 768 C CA . GLY A 1 94 ? 6.002 -9.387 -16.810 1.00 93.25 94 GLY A CA 1
ATOM 769 C C . GLY A 1 94 ? 5.399 -9.892 -15.495 1.00 93.25 94 GLY A C 1
ATOM 770 O O . GLY A 1 94 ? 5.554 -11.064 -15.153 1.00 93.25 94 GLY A O 1
ATOM 771 N N . VAL A 1 95 ? 4.637 -9.042 -14.798 1.00 95.12 95 VAL A N 1
ATOM 772 C CA . VAL A 1 95 ? 3.939 -9.383 -13.544 1.00 95.12 95 VAL A CA 1
ATOM 773 C C . VAL A 1 95 ? 2.959 -10.534 -13.740 1.00 95.12 95 VAL A C 1
ATOM 775 O O . VAL A 1 95 ? 2.929 -11.441 -12.911 1.00 95.12 95 VAL A O 1
ATOM 778 N N . ALA A 1 96 ? 2.193 -10.537 -14.834 1.00 94.44 96 ALA A N 1
ATOM 779 C CA . ALA A 1 96 ? 1.235 -11.602 -15.138 1.00 94.44 96 ALA A CA 1
ATOM 780 C C . ALA A 1 96 ? 1.890 -12.994 -15.213 1.00 94.44 96 ALA A C 1
ATOM 782 O O . ALA A 1 96 ? 1.251 -14.004 -14.922 1.00 94.44 96 ALA A O 1
ATOM 783 N N . ASN A 1 97 ? 3.183 -13.042 -15.545 1.00 90.94 97 ASN A N 1
ATOM 784 C CA . ASN A 1 97 ? 3.981 -14.264 -15.625 1.00 90.94 97 ASN A CA 1
ATOM 785 C C . ASN A 1 97 ? 4.851 -14.514 -14.375 1.00 90.94 97 ASN A C 1
ATOM 787 O O . ASN A 1 97 ? 5.553 -15.524 -14.300 1.00 90.94 97 ASN A O 1
ATOM 791 N N . ALA A 1 98 ? 4.817 -13.621 -13.381 1.00 92.44 98 ALA A N 1
ATOM 792 C CA . ALA A 1 98 ? 5.675 -13.665 -12.203 1.00 92.44 98 ALA A CA 1
ATOM 793 C C . ALA A 1 98 ? 4.916 -14.167 -10.963 1.00 92.44 98 ALA A C 1
ATOM 795 O O . ALA A 1 98 ? 4.269 -13.408 -10.241 1.00 92.44 98 ALA A O 1
ATOM 796 N N . SER A 1 99 ? 5.040 -15.461 -10.649 1.00 89.75 99 SER A N 1
ATOM 797 C CA . SER A 1 99 ? 4.312 -16.079 -9.528 1.00 89.75 99 SER A CA 1
ATOM 798 C C . SER A 1 99 ? 4.639 -15.473 -8.156 1.00 89.75 99 SER A C 1
ATOM 800 O O . SER A 1 99 ? 3.767 -15.464 -7.284 1.00 89.75 99 SER A O 1
ATOM 802 N N . GLN A 1 100 ? 5.857 -14.947 -7.977 1.00 94.25 100 GLN A N 1
ATOM 803 C CA . GLN A 1 100 ? 6.333 -14.341 -6.726 1.00 94.25 100 GLN A CA 1
ATOM 804 C C . GLN A 1 100 ? 5.885 -12.891 -6.531 1.00 94.25 100 GLN A C 1
ATOM 806 O O . GLN A 1 100 ? 6.081 -12.325 -5.458 1.00 94.25 100 GLN A O 1
ATOM 811 N N . MET A 1 101 ? 5.273 -12.277 -7.542 1.00 94.88 101 MET A N 1
ATOM 812 C CA . MET A 1 101 ? 4.933 -10.866 -7.502 1.00 94.88 101 MET A CA 1
ATOM 813 C C . MET A 1 101 ? 3.426 -10.653 -7.513 1.00 94.88 101 MET A C 1
ATOM 815 O O . MET A 1 101 ? 2.681 -11.292 -8.256 1.00 94.88 101 MET A O 1
ATOM 819 N N . ARG A 1 102 ? 2.964 -9.720 -6.687 1.00 95.50 102 ARG A N 1
ATOM 820 C CA . ARG A 1 102 ? 1.628 -9.133 -6.782 1.00 95.50 102 ARG A CA 1
ATOM 821 C C . ARG A 1 102 ? 1.768 -7.629 -6.909 1.00 95.50 102 ARG A C 1
ATOM 823 O O . ARG A 1 102 ? 2.660 -7.038 -6.304 1.00 95.50 102 ARG A O 1
ATOM 830 N N . VAL A 1 103 ? 0.887 -7.021 -7.691 1.00 96.81 103 VAL A N 1
ATOM 831 C CA . VAL A 1 103 ? 0.859 -5.574 -7.885 1.00 96.81 103 VAL A CA 1
ATOM 832 C C . VAL A 1 103 ? -0.526 -5.062 -7.548 1.00 96.81 103 VAL A C 1
ATOM 834 O O . VAL A 1 103 ? -1.519 -5.601 -8.029 1.00 96.81 103 VAL A O 1
ATOM 837 N N . VAL A 1 104 ? -0.576 -4.025 -6.720 1.00 97.94 104 VAL A N 1
ATOM 838 C CA . VAL A 1 104 ? -1.781 -3.229 -6.485 1.00 97.94 104 VAL A CA 1
ATOM 839 C C . VAL A 1 104 ? -1.502 -1.838 -7.025 1.00 97.94 104 VAL A C 1
ATOM 841 O O . VAL A 1 104 ? -0.516 -1.212 -6.639 1.00 97.94 104 VAL A O 1
ATOM 844 N N . VAL A 1 105 ? -2.359 -1.382 -7.934 1.00 97.25 105 VAL A N 1
ATOM 845 C CA . VAL A 1 105 ? -2.292 -0.042 -8.515 1.00 97.25 105 VAL A CA 1
ATOM 846 C C . VAL A 1 105 ? -3.495 0.738 -8.014 1.00 97.25 105 VAL A C 1
ATOM 848 O O . VAL A 1 105 ? -4.630 0.307 -8.202 1.00 97.2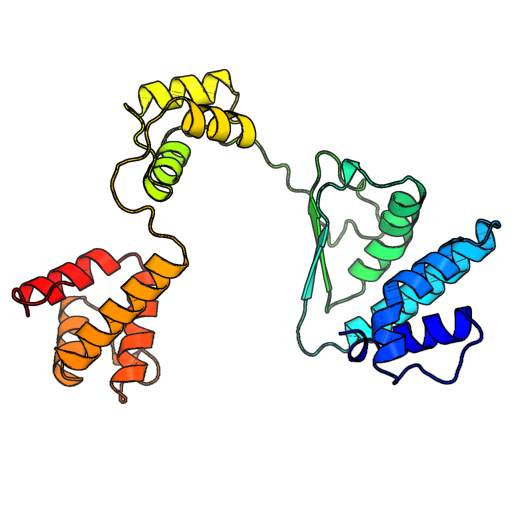5 105 VAL A O 1
ATOM 851 N N . ALA A 1 106 ? -3.232 1.861 -7.363 1.00 96.88 106 ALA A N 1
ATOM 852 C CA . ALA A 1 106 ? -4.219 2.776 -6.828 1.00 96.88 106 ALA A CA 1
ATOM 853 C C . ALA A 1 106 ? -4.027 4.163 -7.449 1.00 96.88 106 ALA A C 1
ATOM 855 O O . ALA A 1 106 ? -2.907 4.604 -7.727 1.00 96.88 106 ALA A O 1
ATOM 856 N N . GLY A 1 107 ? -5.144 4.838 -7.684 1.00 95.00 107 GLY A N 1
ATOM 857 C CA . GLY A 1 107 ? -5.177 6.172 -8.258 1.00 95.00 107 GLY A CA 1
ATOM 858 C C . GLY A 1 107 ? -6.595 6.582 -8.630 1.00 95.00 107 GLY A C 1
ATOM 859 O O . GLY A 1 107 ? -7.508 5.756 -8.649 1.00 95.00 107 GLY A O 1
ATOM 860 N N . GLN A 1 108 ? -6.775 7.864 -8.945 1.00 93.19 108 GLN A N 1
ATOM 861 C CA . GLN A 1 108 ? -8.026 8.365 -9.537 1.00 93.19 108 GLN A CA 1
ATOM 862 C C . GLN A 1 108 ? -8.242 7.801 -10.943 1.00 93.19 108 GLN A C 1
ATOM 864 O O . GLN A 1 108 ? -9.371 7.635 -11.398 1.00 93.19 108 GLN A O 1
ATOM 869 N N . THR A 1 109 ? -7.140 7.499 -11.623 1.00 94.19 109 THR A N 1
ATOM 870 C CA . THR A 1 109 ? -7.101 6.694 -12.835 1.00 94.19 109 THR A CA 1
ATOM 871 C C . THR A 1 109 ? -6.073 5.586 -12.642 1.00 94.19 109 THR A C 1
ATOM 873 O O . THR A 1 109 ? -5.121 5.724 -11.876 1.00 94.19 109 THR A O 1
ATOM 876 N N . VAL A 1 110 ? -6.277 4.468 -13.330 1.00 95.56 110 VAL A N 1
ATOM 877 C CA . VAL A 1 110 ? -5.377 3.307 -13.337 1.00 95.56 110 VAL A CA 1
ATOM 878 C C . VAL A 1 110 ? -5.170 2.854 -14.789 1.00 95.56 110 VAL A C 1
ATOM 880 O O . VAL A 1 110 ? -5.932 3.292 -15.660 1.00 95.56 110 VAL A O 1
ATOM 883 N N . PRO A 1 111 ? -4.162 2.014 -15.095 1.00 94.69 111 PRO A N 1
ATOM 884 C CA . PRO A 1 111 ? -3.954 1.538 -16.456 1.00 94.69 111 PRO A CA 1
ATOM 885 C C . PRO A 1 111 ? -5.215 0.870 -17.007 1.00 94.69 111 PRO A C 1
ATOM 887 O O . PRO A 1 111 ? -5.848 0.060 -16.325 1.00 94.69 111 PRO A O 1
ATOM 890 N N . ALA A 1 112 ? -5.553 1.167 -18.262 1.00 93.31 112 ALA A N 1
ATOM 891 C CA . ALA A 1 112 ? -6.618 0.451 -18.950 1.00 93.31 112 ALA A CA 1
ATOM 892 C C . ALA A 1 112 ? -6.272 -1.044 -19.038 1.00 93.31 112 ALA A C 1
ATOM 894 O O . ALA A 1 112 ? -5.137 -1.402 -19.360 1.00 93.31 112 ALA A O 1
ATOM 895 N N . MET A 1 113 ? -7.255 -1.906 -18.767 1.00 93.69 113 MET A N 1
ATOM 896 C CA . MET A 1 113 ? -7.099 -3.360 -18.859 1.00 93.69 113 MET A CA 1
ATOM 897 C C . MET A 1 113 ? -6.676 -3.766 -20.274 1.00 93.69 113 MET A C 1
ATOM 899 O O . MET A 1 113 ? -7.342 -3.411 -21.247 1.00 93.69 113 MET A O 1
ATOM 903 N N . GLN A 1 114 ? -5.588 -4.530 -20.384 1.00 94.06 114 GLN A N 1
ATOM 904 C CA . GLN A 1 114 ? -5.099 -5.069 -21.657 1.00 94.06 114 GLN A CA 1
ATOM 905 C C . GLN A 1 114 ? -5.237 -6.590 -21.690 1.00 94.06 114 GLN A C 1
ATOM 907 O O . GLN A 1 114 ? -5.081 -7.259 -20.669 1.00 94.06 114 GLN A O 1
ATOM 912 N N . GLU A 1 115 ? -5.468 -7.154 -22.877 1.00 93.38 115 GLU A N 1
ATOM 913 C CA . GLU A 1 115 ? -5.640 -8.601 -23.075 1.00 93.38 115 GLU A CA 1
ATOM 914 C C . GLU A 1 115 ? -4.491 -9.416 -22.456 1.00 93.38 115 GLU A C 1
ATOM 916 O O . GLU A 1 115 ? -4.735 -10.405 -21.769 1.00 93.38 115 GLU A O 1
ATOM 921 N N . ALA A 1 116 ? -3.255 -8.924 -22.593 1.00 94.62 116 ALA A N 1
ATOM 922 C CA . ALA A 1 116 ? -2.033 -9.597 -22.156 1.00 94.62 116 ALA A CA 1
ATOM 923 C C . ALA A 1 116 ? -1.926 -9.870 -20.642 1.00 94.62 116 ALA A C 1
ATOM 925 O O . ALA A 1 116 ? -1.103 -10.690 -20.244 1.00 94.62 116 ALA A O 1
ATOM 926 N N . TRP A 1 117 ? -2.712 -9.200 -19.796 1.00 95.06 117 TRP A N 1
ATOM 927 C CA . TRP A 1 117 ? -2.676 -9.390 -18.336 1.00 95.06 117 TRP A CA 1
ATOM 928 C C . TRP A 1 117 ? -4.048 -9.276 -17.651 1.00 95.06 117 TRP A C 1
ATOM 930 O O . TRP A 1 117 ? -4.173 -9.557 -16.461 1.00 95.06 117 TRP A O 1
ATOM 940 N N . SER A 1 118 ? -5.107 -8.925 -18.387 1.00 95.00 118 SER A N 1
ATOM 941 C CA . SER A 1 118 ? -6.478 -8.825 -17.859 1.00 95.00 118 SER A CA 1
ATOM 942 C C . SER A 1 118 ? -6.995 -10.125 -17.232 1.00 95.00 118 SER A C 1
ATOM 944 O O . SER A 1 118 ? -7.791 -10.076 -16.301 1.00 95.00 118 SER A O 1
ATOM 946 N N . PHE A 1 119 ? -6.507 -11.288 -17.675 1.00 95.25 119 PHE A N 1
ATOM 947 C CA . PHE A 1 119 ? -6.905 -12.594 -17.135 1.00 95.25 119 PHE A CA 1
ATOM 948 C C . PHE A 1 119 ? -6.483 -12.818 -15.672 1.00 95.25 119 PHE A C 1
ATOM 950 O O . PHE A 1 119 ? -7.037 -13.690 -15.004 1.00 95.25 119 PHE A O 1
ATOM 957 N N . CYS A 1 120 ? -5.500 -12.064 -15.171 1.00 94.94 120 CYS A N 1
ATOM 958 C CA . CYS A 1 120 ? -5.006 -12.153 -13.795 1.00 94.94 120 CYS A CA 1
ATOM 959 C C . CYS A 1 120 ? -5.133 -10.829 -13.030 1.00 94.94 120 CYS A C 1
ATOM 961 O O . CYS A 1 120 ? -4.491 -10.654 -11.993 1.00 94.94 120 CYS A O 1
ATOM 963 N N . ALA A 1 121 ? -5.941 -9.897 -13.535 1.00 95.81 121 ALA A N 1
ATOM 964 C CA . ALA A 1 121 ? -6.156 -8.594 -12.929 1.00 95.81 121 ALA A CA 1
ATOM 965 C C . ALA A 1 121 ? -7.635 -8.377 -12.596 1.00 95.81 121 ALA A C 1
ATOM 967 O O . ALA A 1 121 ? -8.533 -8.878 -13.267 1.00 95.81 121 ALA A O 1
ATOM 968 N N . SER A 1 122 ? -7.885 -7.595 -11.550 1.00 95.81 122 SER A N 1
ATOM 969 C CA . SER A 1 122 ? -9.227 -7.162 -11.168 1.00 95.81 122 SER A CA 1
ATOM 970 C C . SER A 1 122 ? -9.221 -5.665 -10.919 1.00 95.81 122 SER A C 1
ATOM 972 O O . SER A 1 122 ? -8.388 -5.181 -10.151 1.00 95.81 122 SER A O 1
ATOM 974 N N . LEU A 1 123 ? -10.161 -4.950 -11.530 1.00 95.69 123 LEU A N 1
ATOM 975 C CA . LEU A 1 123 ? -10.430 -3.557 -11.201 1.00 95.69 123 LEU A CA 1
ATOM 976 C C . LEU A 1 123 ? -11.431 -3.517 -10.048 1.00 95.69 123 LEU A C 1
ATOM 978 O O . LEU A 1 123 ? -12.451 -4.201 -10.097 1.00 95.69 123 LEU A O 1
ATOM 982 N N . GLN A 1 124 ? -11.123 -2.737 -9.018 1.00 95.75 124 GLN A N 1
ATOM 983 C CA . GLN A 1 124 ? -12.028 -2.471 -7.907 1.00 95.75 124 GLN A CA 1
ATOM 984 C C . GLN A 1 124 ? -12.221 -0.965 -7.822 1.00 95.75 124 GLN A C 1
ATOM 986 O O . GLN A 1 124 ? -11.264 -0.232 -7.570 1.00 95.75 124 GLN A O 1
ATOM 991 N N . GLU A 1 125 ? -13.444 -0.515 -8.069 1.00 94.25 125 GLU A N 1
ATOM 992 C CA . GLU A 1 125 ? -13.808 0.884 -7.891 1.00 94.25 125 GLU A CA 1
ATOM 993 C C . GLU A 1 125 ? -14.093 1.124 -6.410 1.00 94.25 125 GLU A C 1
ATOM 995 O O . GLU A 1 125 ? -14.879 0.412 -5.785 1.00 94.25 125 GLU A O 1
ATOM 1000 N N . LEU A 1 126 ? -13.390 2.098 -5.832 1.00 92.69 126 LEU A N 1
ATOM 1001 C CA . LEU A 1 126 ? -13.606 2.512 -4.454 1.00 92.69 126 LEU A CA 1
ATOM 1002 C C . LEU A 1 126 ? -14.548 3.708 -4.446 1.00 92.69 126 LEU A C 1
ATOM 1004 O O . LEU A 1 126 ? -14.290 4.721 -5.097 1.00 92.69 126 LEU A O 1
ATOM 1008 N N . GLU A 1 127 ? -15.617 3.592 -3.672 1.00 91.50 127 GLU A N 1
ATOM 1009 C CA . GLU A 1 127 ? -16.585 4.662 -3.472 1.00 91.50 127 GLU A CA 1
ATOM 1010 C C . GLU A 1 127 ? -16.360 5.373 -2.132 1.00 91.50 127 GLU A C 1
ATOM 1012 O O . GLU A 1 127 ? -15.558 4.958 -1.287 1.00 91.50 127 GLU A O 1
ATOM 1017 N N . GLY A 1 128 ? -17.068 6.488 -1.943 1.00 93.50 128 GLY A N 1
ATOM 1018 C CA . GLY A 1 128 ? -17.137 7.145 -0.645 1.00 93.50 128 GLY A CA 1
ATOM 1019 C C . GLY A 1 128 ? -17.794 6.245 0.406 1.00 93.50 128 GLY A C 1
ATOM 1020 O O . GLY A 1 128 ? -18.581 5.359 0.089 1.00 93.50 128 GLY A O 1
ATOM 1021 N N . ILE A 1 129 ? -17.500 6.496 1.681 1.00 95.44 129 ILE A N 1
ATOM 1022 C CA . ILE A 1 129 ? -18.152 5.794 2.793 1.00 95.44 129 ILE A CA 1
ATOM 1023 C C . ILE A 1 129 ? -19.401 6.588 3.167 1.00 95.44 129 ILE A C 1
ATOM 1025 O O . ILE A 1 129 ? -19.298 7.695 3.708 1.00 95.44 129 ILE A O 1
ATOM 1029 N N . HIS A 1 130 ? -20.577 6.044 2.863 1.00 96.25 130 HIS A N 1
ATOM 1030 C CA . HIS A 1 130 ? -21.861 6.737 3.011 1.00 96.25 130 HIS A CA 1
ATOM 1031 C C . HIS A 1 130 ? -22.545 6.465 4.359 1.00 96.25 130 HIS A C 1
ATOM 1033 O O . HIS A 1 130 ? -23.501 7.143 4.741 1.00 96.25 130 HIS A O 1
ATOM 1039 N N . GLU A 1 131 ? -22.031 5.508 5.121 1.00 96.81 131 GLU A N 1
ATOM 1040 C CA . GLU A 1 131 ? -22.561 5.096 6.406 1.00 96.81 131 GLU A CA 1
ATOM 1041 C C . GLU A 1 131 ? -21.975 5.952 7.533 1.00 96.81 131 GLU A C 1
ATOM 1043 O O . GLU A 1 131 ? -20.834 5.783 7.962 1.00 96.81 131 GLU A O 1
ATOM 1048 N N . ALA A 1 132 ? -22.790 6.844 8.101 1.00 96.56 132 ALA A N 1
ATOM 1049 C CA . ALA A 1 132 ? -22.385 7.674 9.241 1.00 96.56 132 ALA A CA 1
ATOM 1050 C C . ALA A 1 132 ? -21.884 6.858 10.447 1.00 96.56 132 ALA A C 1
ATOM 1052 O O . ALA A 1 132 ? -21.037 7.325 11.202 1.00 96.56 132 ALA A O 1
ATOM 1053 N N . LYS A 1 133 ? -22.377 5.627 10.623 1.00 96.31 133 LYS A N 1
ATOM 1054 C CA . LYS A 1 133 ? -21.960 4.740 11.715 1.00 96.31 133 LYS A CA 1
ATOM 1055 C 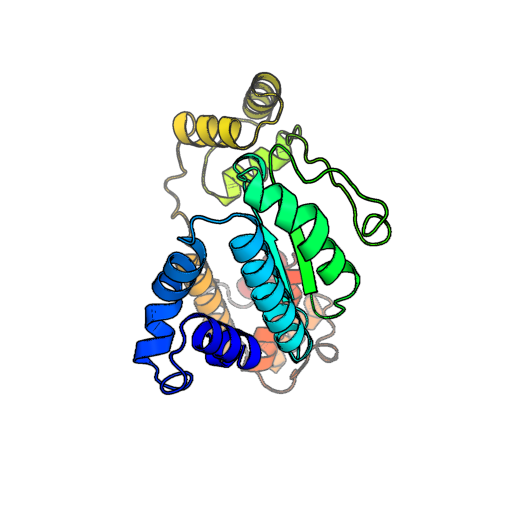C . LYS A 1 133 ? -20.482 4.345 11.613 1.00 96.31 133 LYS A C 1
ATOM 1057 O O . LYS A 1 133 ? -19.811 4.291 12.640 1.00 96.31 133 LYS A O 1
ATOM 1062 N N . GLU A 1 134 ? -19.977 4.119 10.402 1.00 94.69 134 GLU A N 1
ATOM 1063 C CA . GLU A 1 134 ? -18.565 3.786 10.166 1.00 94.69 134 GLU A CA 1
ATOM 1064 C C . GLU A 1 134 ? -17.666 4.975 10.524 1.00 94.69 134 GLU A C 1
ATOM 1066 O O . GLU A 1 134 ? -16.649 4.836 11.206 1.00 94.69 134 GLU A O 1
ATOM 1071 N N . TRP A 1 135 ? -18.105 6.182 10.162 1.00 95.69 135 TRP A N 1
ATOM 1072 C CA . TRP A 1 135 ? -17.429 7.420 10.534 1.00 95.69 135 TRP A CA 1
ATOM 1073 C C . TRP A 1 135 ? -17.449 7.688 12.037 1.00 95.69 135 TRP A C 1
ATOM 1075 O O . TRP A 1 135 ? -16.459 8.186 12.571 1.00 95.69 135 TRP A O 1
ATOM 1085 N N . LEU A 1 136 ? -18.547 7.357 12.724 1.00 93.69 136 LEU A N 1
ATOM 1086 C CA . LEU A 1 136 ? -18.649 7.502 14.174 1.00 93.69 136 LEU A CA 1
ATOM 1087 C C . LEU A 1 136 ? -17.659 6.562 14.867 1.00 93.69 136 LEU A C 1
ATOM 1089 O O . LEU A 1 136 ? -16.885 7.011 15.709 1.00 93.69 136 LEU A O 1
ATOM 1093 N N . ALA A 1 137 ? -17.620 5.293 14.447 1.00 91.38 137 ALA A N 1
ATOM 1094 C CA . ALA A 1 137 ? -16.684 4.303 14.972 1.00 91.38 137 ALA A CA 1
ATOM 1095 C C . ALA A 1 137 ? -15.221 4.732 14.767 1.00 91.38 137 ALA A C 1
ATOM 1097 O O . ALA A 1 137 ? -14.411 4.654 15.694 1.00 91.38 137 ALA A O 1
ATOM 1098 N N . TRP A 1 138 ? -14.882 5.244 13.578 1.00 94.44 138 TRP A N 1
ATOM 1099 C CA . TRP A 1 138 ? -13.560 5.811 13.318 1.00 94.44 138 TRP A CA 1
ATOM 1100 C C . TRP A 1 138 ? -13.268 7.022 14.215 1.00 94.44 138 TRP A C 1
ATOM 1102 O O . TRP A 1 138 ? -12.214 7.065 14.852 1.00 94.44 138 TRP A O 1
ATOM 1112 N N . ALA A 1 139 ? -14.190 7.989 14.295 1.00 93.44 139 ALA A N 1
ATOM 1113 C CA . ALA A 1 139 ? -14.014 9.226 15.054 1.00 93.44 139 ALA A CA 1
ATOM 1114 C C . ALA A 1 139 ? -13.795 8.950 16.547 1.00 93.44 139 ALA A C 1
ATOM 1116 O O . ALA A 1 139 ? -12.876 9.513 17.143 1.00 93.44 139 ALA A O 1
ATOM 1117 N N . GLU A 1 140 ? -14.566 8.033 17.130 1.00 88.69 140 GLU A N 1
ATOM 1118 C CA . GLU A 1 140 ? -14.390 7.579 18.511 1.00 88.69 140 GLU A CA 1
ATOM 1119 C C . GLU A 1 140 ? -13.036 6.885 18.705 1.00 88.69 140 GLU A C 1
ATOM 1121 O O . GLU A 1 140 ? -12.313 7.195 19.656 1.00 88.69 140 GLU A O 1
ATOM 1126 N N . ALA A 1 141 ? -12.639 6.008 17.775 1.00 88.25 141 ALA A N 1
ATOM 1127 C CA . ALA A 1 141 ? -11.359 5.303 17.834 1.00 88.25 141 ALA A CA 1
ATOM 1128 C C . ALA A 1 141 ? -10.149 6.252 17.778 1.00 88.25 141 ALA A C 1
ATOM 1130 O O . ALA A 1 141 ? -9.137 6.005 18.438 1.00 88.25 141 ALA A O 1
ATOM 1131 N N . VAL A 1 142 ? -10.246 7.356 17.028 1.00 89.38 142 VAL A N 1
ATOM 1132 C CA . VAL A 1 142 ? -9.200 8.394 16.960 1.00 89.38 142 VAL A CA 1
ATOM 1133 C C . VAL A 1 142 ? -9.387 9.532 17.979 1.00 89.38 142 VAL A C 1
ATOM 1135 O O . VAL A 1 142 ? -8.585 10.472 18.009 1.00 89.38 142 VAL A O 1
ATOM 1138 N N . GLY A 1 143 ? -10.397 9.432 18.850 1.00 90.25 143 GLY A N 1
ATOM 1139 C CA . GLY A 1 143 ? -10.599 10.292 20.018 1.00 90.25 143 GLY A CA 1
ATOM 1140 C C . GLY A 1 143 ? -11.365 11.596 19.775 1.00 90.25 143 GLY A C 1
ATOM 1141 O O . GLY A 1 143 ? -11.295 12.488 20.624 1.00 90.25 143 GLY A O 1
ATOM 1142 N N . TYR A 1 144 ? -12.073 11.737 18.654 1.00 92.62 144 TYR A N 1
ATOM 1143 C CA . TYR A 1 144 ? -12.976 12.863 18.389 1.00 92.62 144 TYR A CA 1
ATOM 1144 C C . TYR A 1 144 ? -14.353 12.632 19.013 1.00 92.62 144 TYR A C 1
ATOM 1146 O O . TYR A 1 144 ? -14.888 11.527 18.977 1.00 92.62 144 TYR A O 1
ATOM 1154 N N . GLN A 1 145 ? -14.936 13.692 19.574 1.00 91.12 145 GLN A N 1
ATOM 1155 C CA . GLN A 1 145 ? -16.279 13.668 20.148 1.00 91.12 145 GLN A CA 1
ATOM 1156 C C . GLN A 1 145 ? -17.283 14.236 19.153 1.00 91.12 145 GLN A C 1
ATOM 1158 O O . GLN A 1 145 ? -17.460 15.450 19.048 1.00 91.12 145 GLN A O 1
ATOM 1163 N N . VAL A 1 146 ? -17.946 13.345 18.423 1.00 91.19 146 VAL A N 1
ATOM 1164 C CA . VAL A 1 146 ? -19.028 13.725 17.516 1.00 91.19 146 VAL A CA 1
ATOM 1165 C C . VAL A 1 146 ? -20.324 13.890 18.329 1.00 91.19 146 VAL A C 1
ATOM 1167 O O . VAL A 1 146 ? -20.661 12.980 19.084 1.00 91.19 146 VAL A O 1
ATOM 1170 N N . PRO A 1 147 ? -21.065 15.012 18.205 1.00 89.38 147 PRO A N 1
ATOM 1171 C CA . PRO A 1 147 ? -22.234 15.290 19.046 1.00 89.38 147 PRO A CA 1
ATOM 1172 C C . PRO A 1 147 ? -23.357 14.256 18.937 1.00 89.38 147 PRO A C 1
ATOM 1174 O O . PRO A 1 147 ? -23.986 13.921 19.938 1.00 89.38 147 PRO A O 1
ATOM 1177 N N . SER A 1 148 ? -23.633 13.777 17.722 1.00 92.62 148 SER A N 1
ATOM 1178 C CA . SER A 1 148 ? -24.631 12.741 17.470 1.00 92.62 148 SER A CA 1
ATOM 1179 C C . SER A 1 148 ? -24.426 12.091 16.098 1.00 92.62 148 SER A C 1
ATOM 1181 O O . SER A 1 148 ? -23.740 12.639 15.226 1.00 92.62 148 SER A O 1
ATOM 1183 N N . LEU A 1 149 ? -25.047 10.928 15.891 1.00 94.19 149 LEU A N 1
ATOM 1184 C CA . LEU A 1 149 ? -25.011 10.219 14.611 1.00 94.19 149 LEU A CA 1
ATOM 1185 C C . LEU A 1 149 ? -25.710 11.017 13.497 1.00 94.19 149 LEU A C 1
ATOM 1187 O O . LEU A 1 149 ? -25.272 10.976 12.352 1.00 94.19 149 LEU A O 1
ATOM 1191 N N . GLU A 1 150 ? -26.757 11.779 13.823 1.00 96.31 150 GLU A N 1
ATOM 1192 C CA . GLU A 1 150 ? -27.517 12.605 12.875 1.00 96.31 150 GLU A CA 1
ATOM 1193 C C . GLU A 1 150 ? -26.676 13.761 12.327 1.00 96.31 150 GLU A C 1
ATOM 1195 O O . GLU A 1 150 ? -26.716 14.037 11.127 1.00 96.31 150 GLU A O 1
ATOM 1200 N N . VAL A 1 151 ? -25.872 14.407 13.183 1.00 94.31 151 VAL A N 1
ATOM 1201 C CA . VAL A 1 151 ? -24.923 15.447 12.751 1.00 94.31 151 VAL A CA 1
ATOM 1202 C C . VAL A 1 151 ? -23.941 14.861 11.742 1.00 94.31 151 VAL A C 1
ATOM 1204 O O . VAL A 1 151 ? -23.703 15.444 10.684 1.00 94.31 151 VAL A O 1
ATOM 1207 N N . LEU A 1 152 ? -23.406 13.678 12.043 1.00 95.25 152 LEU A N 1
ATOM 1208 C CA . LEU A 1 152 ? -22.462 13.004 11.164 1.00 95.25 152 LEU A CA 1
ATOM 1209 C C . LEU A 1 152 ? -23.112 12.544 9.858 1.00 95.25 152 LEU A C 1
ATOM 1211 O O . LEU A 1 152 ? -22.513 12.707 8.802 1.00 95.25 152 LEU A O 1
ATOM 1215 N N . ALA A 1 153 ? -24.350 12.052 9.901 1.00 97.19 153 ALA A N 1
ATOM 1216 C CA . ALA A 1 153 ? -25.118 11.712 8.707 1.00 97.19 153 ALA A CA 1
ATOM 1217 C C . ALA A 1 153 ? -25.318 12.926 7.790 1.00 97.19 153 ALA A C 1
ATOM 1219 O O . ALA A 1 153 ? -25.148 12.806 6.577 1.00 97.19 153 ALA A O 1
ATOM 1220 N N . GLY A 1 154 ? -25.589 14.106 8.357 1.00 96.38 154 GLY A N 1
ATOM 1221 C CA . GLY A 1 154 ? -25.650 15.359 7.602 1.00 96.38 154 GLY A CA 1
ATOM 1222 C C . GLY A 1 154 ? -24.324 15.709 6.917 1.00 96.38 154 GLY A C 1
ATOM 1223 O O . GLY A 1 154 ? -24.318 16.051 5.735 1.00 96.38 154 GLY A O 1
ATOM 1224 N N . VAL A 1 155 ? -23.196 15.570 7.625 1.00 96.25 155 VAL A N 1
ATOM 1225 C CA . VAL A 1 155 ? -21.848 15.795 7.066 1.00 96.25 155 VAL A CA 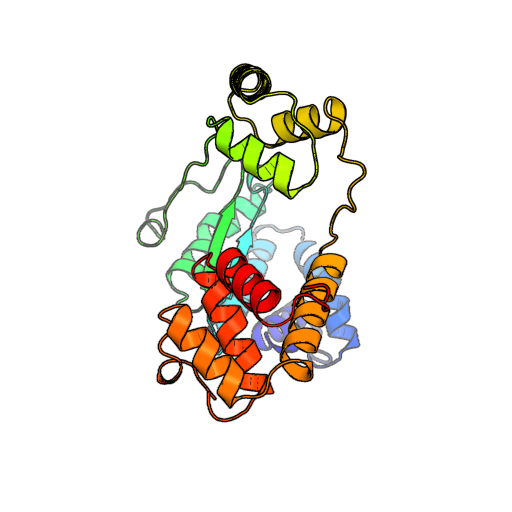1
ATOM 1226 C C . VAL A 1 155 ? -21.541 14.803 5.941 1.00 96.25 155 VAL A C 1
ATOM 1228 O O . VAL A 1 155 ? -21.113 15.210 4.863 1.00 96.25 155 VAL A O 1
ATOM 1231 N N . VAL A 1 156 ? -21.794 13.513 6.166 1.00 97.12 156 VAL A N 1
ATOM 1232 C CA . VAL A 1 156 ? -21.548 12.444 5.186 1.00 97.12 156 VAL A CA 1
ATOM 1233 C C . VAL A 1 156 ? -22.384 12.652 3.924 1.00 97.12 156 VAL A C 1
ATOM 1235 O O . VAL A 1 156 ? -21.858 12.520 2.819 1.00 97.12 156 VAL A O 1
ATOM 1238 N N . LEU A 1 157 ? -23.655 13.038 4.073 1.00 96.38 157 LEU A N 1
ATOM 1239 C CA . LEU A 1 157 ? -24.532 13.362 2.950 1.00 96.38 157 LEU A CA 1
ATOM 1240 C C . LEU A 1 157 ? -24.024 14.585 2.173 1.00 96.38 157 LEU A C 1
ATOM 1242 O O . LEU A 1 157 ? -23.928 14.534 0.947 1.00 96.38 157 LEU A O 1
ATOM 1246 N N . ALA A 1 158 ? -23.664 15.665 2.873 1.00 96.81 158 ALA A N 1
ATOM 1247 C CA . ALA A 1 158 ? -23.183 16.901 2.255 1.00 96.81 158 ALA A CA 1
ATOM 1248 C C . ALA A 1 158 ? -21.873 16.700 1.474 1.00 96.81 158 ALA A C 1
ATOM 1250 O O . ALA A 1 158 ? -21.697 17.269 0.397 1.00 96.81 158 ALA A O 1
ATOM 1251 N N . LEU A 1 159 ? -20.977 15.861 1.997 1.00 97.12 159 LEU A N 1
ATOM 1252 C CA . LEU A 1 159 ? -19.669 15.563 1.406 1.00 97.12 159 LEU A CA 1
ATOM 1253 C C . LEU A 1 159 ? -19.674 14.305 0.532 1.00 97.12 159 LEU A C 1
ATOM 1255 O O . LEU A 1 159 ? -18.618 13.863 0.083 1.00 97.12 159 LEU A O 1
ATOM 1259 N N . LYS A 1 160 ? -20.856 13.722 0.289 1.00 96.19 160 LYS A N 1
ATOM 1260 C CA . LYS A 1 160 ? -21.054 12.535 -0.556 1.00 96.19 160 LYS A CA 1
ATOM 1261 C C . LYS A 1 160 ? -20.103 11.386 -0.196 1.00 96.19 160 LYS A C 1
ATOM 1263 O O . LYS A 1 160 ? -19.524 10.763 -1.078 1.00 96.19 160 LYS A O 1
ATOM 1268 N N . GLY A 1 161 ? -19.902 11.142 1.097 1.00 95.12 161 GLY A N 1
ATOM 1269 C CA . GLY A 1 161 ? -19.035 10.065 1.578 1.00 95.12 161 GLY A CA 1
ATOM 1270 C C . GLY A 1 161 ? -17.530 10.266 1.351 1.00 95.12 161 GLY A C 1
ATOM 1271 O O . GLY A 1 161 ? -16.772 9.331 1.599 1.00 95.12 161 GLY A O 1
ATOM 1272 N N . ASN A 1 162 ? -17.064 11.443 0.903 1.00 95.44 162 ASN A N 1
ATOM 1273 C CA . ASN A 1 162 ? -15.647 11.690 0.615 1.00 95.44 162 ASN A CA 1
ATOM 1274 C C . ASN A 1 162 ? -14.773 11.605 1.886 1.00 95.44 162 ASN A C 1
ATOM 1276 O O . ASN A 1 162 ? -14.872 12.490 2.746 1.00 95.44 162 ASN A O 1
ATOM 1280 N N . PRO A 1 163 ? -13.861 10.617 1.994 1.00 95.38 163 PRO A N 1
ATOM 1281 C CA . PRO A 1 163 ? -13.109 10.399 3.223 1.00 95.38 163 PRO A CA 1
ATOM 1282 C C . PRO A 1 163 ? -12.250 11.581 3.666 1.00 95.38 163 PRO A C 1
ATOM 1284 O O . PRO A 1 163 ? -12.282 11.971 4.832 1.00 95.38 163 PRO A O 1
ATOM 1287 N N . SER A 1 164 ? -11.504 12.183 2.740 1.00 93.62 164 SER A N 1
ATOM 1288 C CA . SER A 1 164 ? -10.579 13.276 3.047 1.00 93.62 164 SER A CA 1
ATOM 1289 C C . SER A 1 164 ? -11.312 14.496 3.605 1.00 93.62 164 SER A C 1
ATOM 1291 O O . SER A 1 164 ? -10.899 15.045 4.627 1.00 93.62 164 SER A O 1
ATOM 1293 N N . GLN A 1 165 ? -12.430 14.875 2.981 1.00 96.88 165 GLN A N 1
ATOM 1294 C CA . GLN A 1 165 ? -13.228 16.029 3.400 1.00 96.88 165 GLN A CA 1
ATOM 1295 C C . GLN A 1 165 ? -13.969 15.768 4.716 1.00 96.88 165 GLN A C 1
ATOM 1297 O O . GLN A 1 165 ? -14.016 16.640 5.583 1.00 96.88 165 GLN A O 1
ATOM 1302 N N . ILE A 1 166 ? -14.527 14.566 4.904 1.00 97.06 166 ILE A N 1
ATOM 1303 C CA . ILE A 1 166 ? -15.227 14.208 6.149 1.00 97.06 166 ILE A CA 1
ATOM 1304 C C . ILE A 1 166 ? -14.249 14.221 7.324 1.00 97.06 166 ILE A C 1
ATOM 1306 O O . ILE A 1 166 ? -14.545 14.802 8.370 1.00 97.06 166 ILE A O 1
ATOM 1310 N N . ILE A 1 167 ? -13.056 13.646 7.142 1.00 96.44 167 ILE A N 1
ATOM 1311 C CA . ILE A 1 167 ? -11.985 13.687 8.142 1.00 96.44 167 ILE A CA 1
ATOM 1312 C C . ILE A 1 167 ? -11.618 15.134 8.478 1.00 96.44 167 ILE A C 1
ATOM 1314 O O . ILE A 1 167 ? -11.451 15.460 9.652 1.00 96.44 167 ILE A O 1
ATOM 1318 N N . GLU A 1 168 ? -11.487 16.006 7.480 1.00 96.38 168 GLU A N 1
ATOM 1319 C CA . GLU A 1 168 ? -11.179 17.423 7.685 1.00 96.38 168 GLU A CA 1
ATOM 1320 C C . GLU A 1 168 ? -12.258 18.141 8.507 1.00 96.38 168 GLU A C 1
ATOM 1322 O O . GLU A 1 168 ? -11.930 18.825 9.482 1.00 96.38 168 GLU A O 1
ATOM 1327 N N . VAL A 1 169 ? -13.539 17.928 8.191 1.00 96.38 169 VAL A N 1
ATOM 1328 C CA . VAL A 1 169 ? -14.653 18.477 8.975 1.00 96.38 169 VAL A CA 1
ATOM 1329 C C . VAL A 1 169 ? -14.619 17.955 10.405 1.00 96.38 169 VAL A C 1
ATOM 1331 O O . VAL A 1 169 ? -14.689 18.759 11.333 1.00 96.38 169 VAL A O 1
ATOM 1334 N N . ILE A 1 170 ? -14.437 16.647 10.609 1.00 94.75 170 ILE A N 1
ATOM 1335 C CA . ILE A 1 170 ? -14.373 16.063 11.955 1.00 94.75 170 ILE A CA 1
ATOM 1336 C C . ILE A 1 170 ? -13.230 16.680 12.763 1.00 94.75 170 ILE A C 1
ATOM 1338 O O . ILE A 1 170 ? -13.427 17.088 13.906 1.00 94.75 170 ILE A O 1
ATOM 1342 N N . LYS A 1 171 ? -12.045 16.797 12.155 1.00 94.00 171 LYS A N 1
ATOM 1343 C CA . LYS A 1 171 ? -10.858 17.376 12.795 1.00 94.00 171 LYS A CA 1
ATOM 1344 C C . LYS A 1 171 ? -11.038 18.840 13.183 1.00 94.00 171 LYS A C 1
ATOM 1346 O O . LYS A 1 171 ? -10.446 19.267 14.171 1.00 94.00 171 LYS A O 1
ATOM 1351 N N . THR A 1 172 ? -11.793 19.587 12.384 1.00 93.62 172 THR A N 1
ATOM 1352 C CA . THR A 1 172 ? -11.935 21.042 12.513 1.00 93.62 172 THR A CA 1
ATOM 1353 C C . THR A 1 172 ? -13.097 21.430 13.421 1.00 93.62 172 THR A C 1
ATOM 1355 O O . THR A 1 172 ? -12.989 22.392 14.175 1.00 93.62 172 THR A O 1
ATOM 1358 N N . GLN A 1 173 ? -14.210 20.699 13.346 1.00 92.81 173 GLN A N 1
ATOM 1359 C CA . GLN A 1 173 ? -15.470 21.070 13.993 1.00 92.81 173 GLN A CA 1
ATOM 1360 C C . GLN A 1 173 ? -15.708 20.349 15.318 1.00 92.81 173 GLN A C 1
ATOM 1362 O O . GLN A 1 173 ? -16.452 20.855 16.156 1.00 92.81 173 GLN A O 1
ATOM 1367 N N . PHE A 1 174 ? -15.101 19.177 15.526 1.00 91.62 174 PHE A N 1
ATOM 1368 C CA . PHE A 1 174 ? -15.351 18.382 16.723 1.00 91.62 174 PHE A CA 1
ATOM 1369 C C . PHE A 1 174 ? -14.148 18.395 17.665 1.00 91.62 174 PHE A C 1
ATOM 1371 O O . PHE A 1 174 ? -13.011 18.167 17.237 1.00 91.62 174 PHE A O 1
ATOM 1378 N N . PRO A 1 175 ? -14.368 18.645 18.967 1.00 87.19 175 PRO A N 1
ATOM 1379 C CA . PRO A 1 175 ? -13.292 18.604 19.933 1.00 87.19 175 PRO A CA 1
ATOM 1380 C C . PRO A 1 175 ? -12.764 17.175 20.048 1.00 87.19 175 PRO A C 1
ATOM 1382 O O . PRO A 1 175 ? -13.506 16.189 19.985 1.00 87.19 175 PRO A O 1
ATOM 1385 N N . ARG A 1 176 ? -11.457 17.052 20.269 1.00 85.81 176 ARG A N 1
ATOM 1386 C CA . ARG A 1 176 ? -10.918 15.801 20.791 1.00 85.81 176 ARG A CA 1
ATOM 1387 C C . ARG A 1 176 ? -11.349 15.662 22.238 1.00 85.81 176 ARG A C 1
ATOM 1389 O O . ARG A 1 176 ? -11.298 16.627 22.997 1.00 85.81 176 ARG A O 1
ATOM 1396 N N . SER A 1 177 ? -11.740 14.457 22.632 1.00 77.31 177 SER A N 1
ATOM 1397 C CA . SER A 1 177 ? -11.849 14.155 24.052 1.00 77.31 177 SER A CA 1
ATOM 1398 C C . SER A 1 177 ? -10.492 14.445 24.705 1.00 77.31 177 SER A C 1
ATOM 1400 O O . SER A 1 177 ? -9.456 14.031 24.190 1.00 77.31 177 SER A O 1
ATOM 1402 N N . ASN A 1 178 ? -10.479 15.129 25.852 1.00 55.91 178 ASN A N 1
ATOM 1403 C CA . ASN A 1 178 ? -9.271 15.307 26.675 1.00 55.91 178 ASN A CA 1
ATOM 1404 C C . ASN A 1 178 ? -8.772 13.980 27.295 1.00 55.91 178 ASN A C 1
ATOM 1406 O O . ASN A 1 178 ? -7.916 13.983 28.178 1.00 55.91 178 ASN A O 1
ATOM 1410 N N . GLY A 1 179 ? -9.309 12.838 26.857 1.00 56.50 179 GLY A N 1
ATOM 1411 C CA . GLY A 1 179 ? -8.735 11.533 27.131 1.00 56.50 179 GLY A CA 1
ATOM 1412 C C . GLY A 1 179 ? -7.450 11.361 26.319 1.00 56.50 179 GLY A C 1
ATOM 1413 O O . GLY A 1 179 ? -7.357 11.870 25.201 1.00 56.50 179 GLY A O 1
ATOM 1414 N N . PRO A 1 180 ? -6.434 10.668 26.854 1.00 45.06 180 PRO A N 1
ATOM 1415 C CA . PRO A 1 180 ? -5.183 10.483 26.142 1.00 45.06 180 PRO A CA 1
ATOM 1416 C C . PRO A 1 180 ? -5.476 9.828 24.791 1.00 45.06 180 PRO A C 1
ATOM 1418 O O . PRO A 1 180 ? -5.986 8.707 24.744 1.00 45.06 180 PRO A O 1
ATOM 1421 N N . ILE A 1 181 ? -5.135 10.524 23.700 1.00 49.84 181 ILE A N 1
ATOM 1422 C CA . ILE A 1 181 ? -4.978 9.911 22.382 1.00 49.84 181 ILE A CA 1
ATOM 1423 C C . ILE A 1 181 ? -3.983 8.783 22.615 1.00 49.84 181 ILE A C 1
ATOM 1425 O O . ILE A 1 181 ? -2.799 9.038 22.851 1.00 49.84 181 ILE A O 1
ATOM 1429 N N . LYS A 1 182 ? -4.459 7.538 22.648 1.00 50.47 182 LYS A N 1
ATOM 1430 C CA . LYS A 1 182 ? -3.577 6.393 22.834 1.00 50.47 182 LYS A CA 1
ATOM 1431 C C . LYS A 1 182 ? -2.767 6.283 21.548 1.00 50.47 182 LYS A C 1
ATOM 1433 O O . LYS A 1 182 ? -3.213 5.687 20.574 1.00 50.47 182 LYS A O 1
ATOM 1438 N N . SER A 1 183 ? -1.602 6.932 21.517 1.00 54.47 183 SER A N 1
ATOM 1439 C CA . SER A 1 183 ? -0.631 6.769 20.440 1.00 54.47 183 SER A CA 1
ATOM 1440 C C . SER A 1 183 ? -0.374 5.275 20.228 1.00 54.47 183 SER A C 1
ATOM 1442 O O . SER A 1 183 ? -0.560 4.467 21.142 1.00 54.47 183 SER A O 1
ATOM 1444 N N . LYS A 1 184 ? 0.077 4.877 19.036 1.00 55.94 184 LYS A N 1
ATOM 1445 C CA . LYS A 1 184 ? 0.479 3.484 18.778 1.00 55.94 184 LYS A CA 1
ATOM 1446 C C . LYS A 1 184 ? 1.454 2.979 19.858 1.00 55.94 184 LYS A C 1
ATOM 1448 O O . LYS A 1 184 ? 1.324 1.849 20.320 1.00 55.94 184 LYS A O 1
ATOM 1453 N N . ASP A 1 185 ? 2.322 3.861 20.352 1.00 55.50 185 ASP A N 1
ATOM 1454 C CA . ASP A 1 185 ? 3.223 3.599 21.479 1.00 55.50 185 ASP A CA 1
ATOM 1455 C C . ASP A 1 185 ? 2.482 3.407 22.812 1.00 55.50 185 ASP A C 1
ATOM 1457 O O . ASP A 1 185 ? 2.830 2.520 23.587 1.00 55.50 185 ASP A O 1
ATOM 1461 N N . SER A 1 186 ? 1.420 4.174 23.071 1.00 66.62 186 SER A N 1
ATOM 1462 C CA . SER A 1 186 ? 0.553 4.010 24.245 1.00 66.62 186 SER A CA 1
ATOM 1463 C C . SER A 1 186 ? -0.221 2.689 24.222 1.00 66.62 186 SER A C 1
ATOM 1465 O O . SER A 1 186 ? -0.341 2.039 25.258 1.00 66.62 186 SER A O 1
ATOM 1467 N N . LEU A 1 187 ? -0.695 2.241 23.054 1.00 71.69 187 LEU A N 1
ATOM 1468 C CA . LEU A 1 187 ? -1.355 0.937 22.911 1.00 71.69 187 LEU A CA 1
ATOM 1469 C C . LEU A 1 187 ? -0.376 -0.216 23.141 1.00 71.69 187 LEU A C 1
ATOM 1471 O O . LEU A 1 187 ? -0.697 -1.161 23.859 1.00 71.69 187 LEU A O 1
ATOM 1475 N N . VAL A 1 188 ? 0.845 -0.116 22.607 1.00 76.50 188 VAL A N 1
ATOM 1476 C CA . VAL A 1 188 ? 1.913 -1.092 22.871 1.00 76.50 188 VAL A CA 1
ATOM 1477 C C . VAL A 1 188 ? 2.278 -1.114 24.359 1.00 76.50 188 VAL A C 1
ATOM 1479 O O . VAL A 1 188 ? 2.434 -2.191 24.936 1.00 76.50 188 VAL A O 1
ATOM 1482 N N . GLN A 1 189 ? 2.359 0.050 25.012 1.00 77.19 189 GLN A N 1
ATOM 1483 C CA . GLN A 1 189 ? 2.611 0.144 26.453 1.00 77.19 189 GLN A CA 1
ATOM 1484 C C . GLN A 1 189 ? 1.468 -0.440 27.290 1.00 77.19 189 GLN A C 1
ATOM 1486 O O . GLN A 1 189 ? 1.734 -1.154 28.255 1.00 77.19 189 GLN A O 1
ATOM 1491 N N . GLN A 1 190 ? 0.210 -0.195 26.921 1.00 81.62 190 GLN A N 1
ATOM 1492 C CA . GLN A 1 190 ? -0.950 -0.777 27.599 1.00 81.62 190 GLN A CA 1
ATOM 1493 C C . GLN A 1 190 ? -0.997 -2.290 27.427 1.00 81.62 190 GLN A C 1
ATOM 1495 O O . GLN A 1 190 ? -1.167 -2.999 28.413 1.00 81.62 190 GLN A O 1
ATOM 1500 N N . ARG A 1 191 ? -0.752 -2.795 26.214 1.00 86.00 191 ARG A N 1
ATOM 1501 C CA . ARG A 1 191 ? -0.696 -4.237 25.945 1.00 86.00 191 ARG A CA 1
ATOM 1502 C C . ARG A 1 191 ? 0.429 -4.906 26.730 1.00 86.00 191 ARG A C 1
ATOM 1504 O O . ARG A 1 191 ? 0.218 -5.957 27.326 1.00 86.00 191 ARG A O 1
ATOM 1511 N N . ARG A 1 192 ? 1.599 -4.263 26.817 1.00 87.31 192 ARG A N 1
ATOM 1512 C CA . ARG A 1 192 ? 2.711 -4.726 27.661 1.00 87.31 192 ARG A CA 1
ATOM 1513 C C . ARG A 1 192 ? 2.345 -4.704 29.147 1.00 87.31 192 ARG A C 1
ATOM 1515 O O . ARG A 1 192 ? 2.672 -5.647 29.858 1.00 87.31 192 ARG A O 1
ATOM 1522 N N . LYS A 1 193 ? 1.662 -3.660 29.624 1.00 89.50 193 LYS A N 1
ATOM 1523 C CA . LYS A 1 193 ? 1.206 -3.576 31.018 1.00 89.50 193 LYS A CA 1
ATOM 1524 C C . LYS A 1 193 ? 0.197 -4.681 31.337 1.00 89.50 193 LYS A C 1
ATOM 1526 O O . LYS A 1 193 ? 0.362 -5.358 32.344 1.00 89.50 193 LYS A O 1
ATOM 1531 N N . PHE A 1 194 ? -0.775 -4.910 30.459 1.00 91.44 194 PHE A N 1
ATOM 1532 C CA . PHE A 1 194 ? -1.772 -5.968 30.613 1.00 91.44 194 PHE A CA 1
ATOM 1533 C C . PHE A 1 194 ? -1.123 -7.359 30.616 1.00 91.44 194 PHE A C 1
ATOM 1535 O O . PHE A 1 194 ? -1.372 -8.157 31.516 1.00 91.44 194 PHE A O 1
ATOM 1542 N N . PHE A 1 195 ? -0.195 -7.611 29.686 1.00 93.12 195 PHE A N 1
ATOM 1543 C CA . PHE A 1 195 ? 0.617 -8.830 29.664 1.00 93.12 195 PHE A CA 1
ATOM 1544 C C . PHE A 1 195 ? 1.388 -9.046 30.976 1.00 93.12 195 PHE A C 1
ATOM 1546 O O . PHE A 1 195 ? 1.351 -10.135 31.554 1.00 93.12 195 PHE A O 1
ATOM 1553 N N . ASN A 1 196 ? 2.061 -8.005 31.475 1.00 90.94 196 ASN A N 1
ATOM 1554 C CA . ASN A 1 196 ? 2.815 -8.076 32.725 1.00 90.94 196 ASN A CA 1
ATOM 1555 C C . ASN A 1 196 ? 1.893 -8.347 33.920 1.00 90.94 196 ASN A C 1
ATOM 1557 O O . ASN A 1 196 ? 2.220 -9.191 34.751 1.00 90.94 196 ASN A O 1
ATOM 1561 N N . ASN A 1 197 ? 0.731 -7.691 33.979 1.00 93.56 197 ASN A N 1
ATOM 1562 C CA . ASN A 1 197 ? -0.262 -7.915 35.026 1.00 93.56 197 ASN A CA 1
ATOM 1563 C C . ASN A 1 197 ? -0.744 -9.371 35.030 1.00 93.56 197 ASN A C 1
ATOM 1565 O O . ASN A 1 197 ? -0.735 -10.002 36.082 1.00 93.56 197 ASN A O 1
ATOM 1569 N N . LEU A 1 198 ? -1.094 -9.937 33.868 1.00 94.06 198 LEU A N 1
ATOM 1570 C CA . LEU A 1 198 ? -1.502 -11.344 33.757 1.00 94.06 198 LEU A CA 1
ATOM 1571 C C . LEU A 1 198 ? -0.389 -12.290 34.211 1.00 94.06 198 LEU A C 1
ATOM 1573 O O . LEU A 1 198 ? -0.617 -13.211 34.996 1.00 94.06 198 LEU A O 1
ATOM 1577 N N . THR A 1 199 ? 0.837 -12.028 33.762 1.00 93.00 199 THR A N 1
ATOM 1578 C CA . THR A 1 199 ? 1.998 -12.865 34.077 1.00 93.00 199 THR A CA 1
ATOM 1579 C C . THR A 1 199 ? 2.387 -12.783 35.556 1.00 93.00 199 THR A C 1
ATOM 1581 O O . THR A 1 199 ? 2.927 -13.746 36.095 1.00 93.00 199 THR A O 1
ATOM 1584 N N . GLN A 1 200 ? 2.102 -11.681 36.247 1.00 93.69 200 GLN A N 1
ATOM 1585 C CA . GLN A 1 200 ? 2.401 -11.529 37.674 1.00 93.69 200 GLN A CA 1
ATOM 1586 C C . GLN A 1 200 ? 1.257 -12.003 38.579 1.00 93.69 200 GLN A C 1
ATOM 1588 O O . GLN A 1 200 ? 1.517 -12.626 39.604 1.00 93.69 200 GLN A O 1
ATOM 1593 N N . ALA A 1 201 ? 0.005 -11.732 38.207 1.00 94.38 201 ALA A N 1
ATOM 1594 C CA . ALA A 1 201 ? -1.155 -11.911 39.080 1.00 94.38 201 ALA A CA 1
ATOM 1595 C C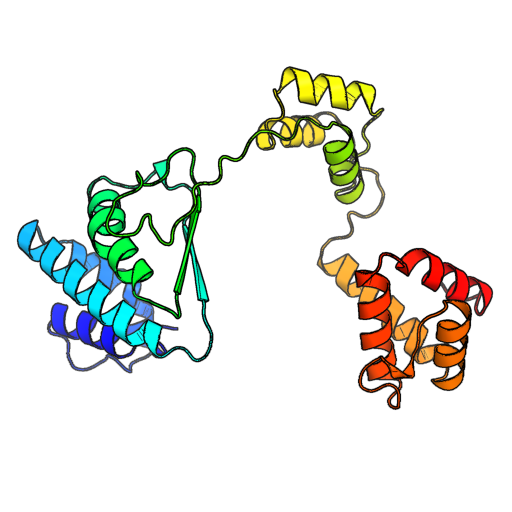 . ALA A 1 201 ? -1.785 -13.308 39.035 1.00 94.38 201 ALA A C 1
ATOM 1597 O O . ALA A 1 201 ? -2.450 -13.706 39.994 1.00 94.38 201 ALA A O 1
ATOM 1598 N N . PHE A 1 202 ? -1.594 -14.032 37.930 1.00 96.06 202 PHE A N 1
ATOM 1599 C CA . PHE A 1 202 ? -2.169 -15.355 37.721 1.00 96.06 202 PHE A CA 1
ATOM 1600 C C . PHE A 1 202 ? -1.083 -16.409 37.582 1.00 96.06 202 PHE A C 1
ATOM 1602 O O . PHE A 1 202 ? -0.045 -16.170 36.978 1.00 96.06 202 PHE A O 1
ATOM 1609 N N . THR A 1 203 ? -1.317 -17.608 38.092 1.00 97.12 203 THR A N 1
ATOM 1610 C CA . THR A 1 203 ? -0.559 -18.819 37.760 1.00 97.12 203 THR A CA 1
ATOM 1611 C C . THR A 1 203 ? -1.064 -19.427 36.447 1.00 97.12 203 THR A C 1
ATOM 1613 O O . THR A 1 203 ? -2.151 -19.102 35.974 1.00 97.12 203 THR A O 1
ATOM 1616 N N . LEU A 1 204 ? -0.292 -20.338 35.840 1.00 95.31 204 LEU A N 1
ATOM 1617 C CA . LEU A 1 204 ? -0.722 -21.020 34.609 1.00 95.31 204 LEU A CA 1
ATOM 1618 C C . LEU A 1 204 ? -2.048 -21.778 34.807 1.00 95.31 204 LEU A C 1
ATOM 1620 O O . LEU A 1 204 ? -2.917 -21.737 33.943 1.00 95.31 204 LEU A O 1
ATOM 1624 N N . THR A 1 205 ? -2.220 -22.434 35.955 1.00 96.38 205 THR A N 1
ATOM 1625 C CA . THR A 1 205 ? -3.447 -23.170 36.289 1.00 96.38 205 THR A CA 1
ATOM 1626 C C . THR A 1 205 ? -4.656 -22.244 36.400 1.00 96.38 205 THR A C 1
ATOM 1628 O O . THR A 1 205 ? -5.727 -22.579 35.901 1.00 96.38 205 THR A O 1
ATOM 1631 N N . GLU A 1 206 ? -4.491 -21.068 37.009 1.00 96.56 206 GLU A N 1
ATOM 1632 C CA . GLU A 1 206 ? -5.576 -20.088 37.103 1.00 96.56 206 GLU A CA 1
ATOM 1633 C C . GLU A 1 206 ? -5.944 -19.533 35.724 1.00 96.56 206 GLU A C 1
ATOM 1635 O O . GLU A 1 206 ? -7.123 -19.505 35.395 1.00 96.56 206 GLU A O 1
ATOM 1640 N N . LEU A 1 207 ? -4.967 -19.223 34.861 1.00 96.44 207 LEU A N 1
ATOM 1641 C CA . LEU A 1 207 ? -5.253 -18.779 33.488 1.00 96.44 207 LEU A CA 1
ATOM 1642 C C . LEU A 1 207 ? -6.033 -19.829 32.683 1.00 96.44 207 LEU A C 1
ATOM 1644 O O . LEU A 1 207 ? -6.958 -19.485 31.947 1.00 96.44 207 LEU A O 1
ATOM 1648 N N . LYS A 1 208 ? -5.698 -21.118 32.830 1.00 96.25 208 LYS A N 1
ATOM 1649 C CA . LYS A 1 208 ? -6.452 -22.218 32.200 1.00 96.25 208 LYS A CA 1
ATOM 1650 C C . LYS A 1 208 ? -7.886 -22.300 32.728 1.00 96.25 208 LYS A C 1
ATOM 1652 O O . LYS A 1 208 ? -8.812 -22.555 31.962 1.00 96.25 208 LYS A O 1
ATOM 1657 N N . LYS A 1 209 ? -8.088 -22.034 34.020 1.00 95.56 209 LYS A N 1
ATOM 1658 C CA . LYS A 1 209 ? -9.421 -21.951 34.627 1.00 95.56 209 LYS A CA 1
ATOM 1659 C C . LYS A 1 209 ? -10.216 -20.755 34.090 1.00 95.56 209 LYS A C 1
ATOM 1661 O O . LYS A 1 209 ? -11.389 -20.913 33.771 1.00 95.56 209 LYS A O 1
ATOM 1666 N N . THR A 1 210 ? -9.586 -19.596 33.910 1.00 94.06 210 THR A N 1
ATOM 1667 C CA . THR A 1 210 ? -10.227 -18.439 33.267 1.00 94.06 210 THR A CA 1
ATOM 1668 C C . THR A 1 210 ? -10.614 -18.753 31.816 1.00 94.06 210 THR A C 1
ATOM 1670 O O . THR A 1 210 ? -11.714 -18.411 31.391 1.00 94.06 210 THR A O 1
ATOM 1673 N N . CYS A 1 211 ? -9.776 -19.486 31.067 1.00 95.06 211 CYS A N 1
ATOM 1674 C CA . CYS A 1 211 ? -10.133 -19.968 29.725 1.00 95.06 211 CYS A CA 1
ATOM 1675 C C . CYS A 1 211 ? -11.395 -20.836 29.754 1.00 95.06 211 CYS A C 1
ATOM 1677 O O . CYS A 1 211 ? -12.285 -20.638 28.932 1.00 95.06 211 CYS A O 1
ATOM 1679 N N . PHE A 1 212 ? -11.510 -21.736 30.733 1.00 94.75 212 PHE A N 1
ATOM 1680 C CA . PHE A 1 212 ? -12.701 -22.565 30.912 1.00 94.75 212 PHE A CA 1
ATOM 1681 C C . PHE A 1 212 ? -13.971 -21.726 31.134 1.00 94.75 212 PHE A C 1
ATOM 1683 O O . PHE A 1 212 ? -14.970 -21.970 30.462 1.00 94.75 212 PHE A O 1
ATOM 1690 N N . PHE A 1 213 ? -13.934 -20.701 31.996 1.00 92.94 213 PHE A N 1
ATOM 1691 C CA . PHE A 1 213 ? -15.088 -19.808 32.205 1.00 92.94 213 PHE A CA 1
ATOM 1692 C C . PHE A 1 213 ? -15.465 -19.015 30.956 1.00 92.94 213 PHE A C 1
ATOM 1694 O O . PHE A 1 213 ? -16.643 -18.776 30.698 1.00 92.94 213 PHE A O 1
ATOM 1701 N N . LEU A 1 214 ? -14.475 -18.668 30.137 1.00 93.06 214 LEU A N 1
ATOM 1702 C CA . LEU A 1 214 ? -14.703 -18.019 28.854 1.00 93.06 214 LEU A CA 1
ATOM 1703 C C . LEU A 1 214 ? -15.103 -18.997 27.741 1.00 93.06 214 LEU A C 1
ATOM 1705 O O . LEU A 1 214 ? -15.365 -18.548 26.627 1.00 93.06 214 LEU A O 1
ATOM 1709 N N . GLY A 1 215 ? -15.154 -20.308 27.985 1.00 95.12 215 GLY A N 1
ATOM 1710 C CA . GLY A 1 215 ? -15.413 -21.302 26.941 1.00 95.12 215 GLY A CA 1
ATOM 1711 C C . GLY A 1 215 ? -14.307 -21.368 25.880 1.00 95.12 215 GLY A C 1
ATOM 1712 O O . GLY A 1 215 ? -14.582 -21.661 24.720 1.00 95.12 215 GLY A O 1
ATOM 1713 N N . ILE A 1 216 ? -13.070 -21.040 26.255 1.00 95.88 216 ILE A N 1
ATOM 1714 C CA . ILE A 1 216 ? -11.883 -21.136 25.403 1.00 95.88 216 ILE A CA 1
ATOM 1715 C C . ILE A 1 216 ? -11.216 -22.483 25.675 1.00 95.88 216 ILE A C 1
ATOM 1717 O O . ILE A 1 216 ? -10.777 -22.755 26.796 1.00 95.88 216 ILE A O 1
ATOM 1721 N N . ASP A 1 217 ? -11.102 -23.312 24.639 1.00 95.94 217 ASP A N 1
ATOM 1722 C CA . ASP A 1 217 ? -10.319 -24.541 24.706 1.00 95.94 217 ASP A CA 1
ATOM 1723 C C . ASP A 1 217 ? -8.821 -24.204 24.735 1.00 95.94 217 ASP A C 1
ATOM 1725 O O . ASP A 1 217 ? -8.198 -23.913 23.713 1.00 95.94 217 ASP A O 1
ATOM 1729 N N . HIS A 1 218 ? -8.240 -24.215 25.931 1.00 93.94 218 HIS A N 1
ATOM 1730 C CA . HIS A 1 218 ? -6.838 -23.873 26.135 1.00 93.94 218 HIS A CA 1
ATOM 1731 C C . HIS A 1 218 ? -5.854 -24.890 25.534 1.00 93.94 218 HIS A C 1
ATOM 1733 O O . HIS A 1 218 ? -4.701 -24.527 25.308 1.00 93.94 218 HIS A O 1
ATOM 1739 N N . GLU A 1 219 ? -6.272 -26.133 25.271 1.00 94.38 219 GLU A N 1
ATOM 1740 C CA . GLU A 1 219 ? -5.413 -27.155 24.654 1.00 94.38 219 GLU A CA 1
ATOM 1741 C C . GLU A 1 219 ? -5.214 -26.874 23.161 1.00 94.38 219 GLU A C 1
ATOM 1743 O O . GLU A 1 219 ? -4.159 -27.184 22.604 1.00 94.38 219 GLU A O 1
ATOM 1748 N N . SER A 1 220 ? -6.184 -26.190 22.540 1.00 93.19 220 SER A N 1
ATOM 1749 C CA . SER A 1 220 ? -6.092 -25.710 21.158 1.00 93.19 220 SER A CA 1
ATOM 1750 C C . SER A 1 220 ? -5.076 -24.571 20.973 1.00 93.19 220 SER A C 1
ATOM 1752 O O . SER A 1 220 ? -4.677 -24.277 19.843 1.00 93.19 220 SER A O 1
ATOM 1754 N N . LEU A 1 221 ? -4.637 -23.923 22.063 1.00 92.81 221 LEU A N 1
ATOM 1755 C CA . LEU A 1 221 ? -3.665 -22.833 22.007 1.00 92.81 221 LEU A CA 1
ATOM 1756 C C . LEU A 1 221 ? -2.222 -23.379 21.964 1.00 92.81 221 LEU A C 1
ATOM 1758 O O . LEU A 1 221 ? -1.859 -24.250 22.769 1.00 92.81 221 LEU A O 1
ATOM 1762 N N . PRO A 1 222 ? -1.359 -22.860 21.065 1.00 89.06 222 PRO A N 1
ATOM 1763 C CA . PRO A 1 222 ? 0.048 -23.241 21.021 1.00 89.06 222 PRO A CA 1
ATOM 1764 C C . PRO A 1 222 ? 0.751 -22.972 22.355 1.00 89.06 222 PRO A C 1
ATOM 1766 O O . PRO A 1 222 ? 0.441 -22.017 23.062 1.00 89.06 222 PRO A O 1
ATOM 1769 N N . ASN A 1 223 ? 1.746 -23.796 22.691 1.00 89.31 223 ASN A N 1
ATOM 1770 C CA . ASN A 1 223 ? 2.615 -23.582 23.855 1.00 89.31 223 ASN A CA 1
ATOM 1771 C C . ASN A 1 223 ? 1.877 -23.434 25.206 1.00 89.31 223 ASN A C 1
ATOM 1773 O O . ASN A 1 223 ? 2.407 -22.822 26.133 1.00 89.31 223 ASN A O 1
ATOM 1777 N N . HIS A 1 224 ? 0.700 -24.051 25.372 1.00 88.12 224 HIS A N 1
ATOM 1778 C CA . HIS A 1 224 ? -0.141 -23.967 26.580 1.00 88.12 224 HIS A CA 1
ATOM 1779 C C . HIS A 1 224 ? 0.484 -24.519 27.879 1.00 88.12 224 HIS A C 1
ATOM 1781 O O . HIS A 1 224 ? -0.132 -24.472 28.948 1.00 88.12 224 HIS A O 1
ATOM 1787 N N . ASN A 1 225 ? 1.702 -25.058 27.805 1.00 89.50 225 ASN A N 1
ATOM 1788 C CA . ASN A 1 225 ? 2.470 -25.555 28.948 1.00 89.50 225 ASN A CA 1
ATOM 1789 C C . ASN A 1 225 ? 3.492 -24.539 29.479 1.00 89.50 225 ASN A C 1
ATOM 1791 O O . ASN A 1 225 ? 4.043 -24.740 30.559 1.00 89.50 225 ASN A O 1
ATOM 1795 N N . GLN A 1 226 ? 3.734 -23.438 28.762 1.00 91.94 226 GLN A N 1
ATOM 1796 C CA . GLN A 1 226 ? 4.631 -22.363 29.183 1.00 91.94 226 GLN A CA 1
ATOM 1797 C C . GLN A 1 226 ? 3.819 -21.104 29.457 1.00 91.94 226 GLN A C 1
ATOM 1799 O O . GLN A 1 226 ? 3.132 -20.603 28.577 1.00 91.94 226 GLN A O 1
ATOM 1804 N N . LYS A 1 227 ? 3.902 -20.576 30.681 1.00 91.88 227 LYS A N 1
ATOM 1805 C CA . LYS A 1 227 ? 3.044 -19.478 31.147 1.00 91.88 227 LYS A CA 1
ATOM 1806 C C . LYS A 1 227 ? 3.093 -18.240 30.251 1.00 91.88 227 LYS A C 1
ATOM 1808 O O . LYS A 1 227 ? 2.048 -17.769 29.826 1.00 91.88 227 LYS A O 1
ATOM 1813 N N . GLU A 1 228 ? 4.284 -17.717 29.976 1.00 90.56 228 GLU A N 1
ATOM 1814 C CA . GLU A 1 228 ? 4.439 -16.480 29.199 1.00 90.56 228 GLU A CA 1
ATOM 1815 C C . GLU A 1 228 ? 3.945 -16.655 27.761 1.00 90.56 228 GLU A C 1
ATOM 1817 O O . GLU A 1 228 ? 3.133 -15.863 27.287 1.00 90.56 228 GLU A O 1
ATOM 1822 N N . SER A 1 229 ? 4.359 -17.737 27.099 1.00 89.75 229 SER A N 1
ATOM 1823 C CA . SER A 1 229 ? 3.906 -18.076 25.748 1.00 89.75 229 SER A CA 1
ATOM 1824 C C . SER A 1 229 ? 2.394 -18.290 25.691 1.00 89.75 229 SER A C 1
ATOM 1826 O O . SER A 1 229 ? 1.739 -17.785 24.786 1.00 89.75 229 SER A O 1
ATOM 1828 N N . PHE A 1 230 ? 1.820 -18.957 26.694 1.00 93.62 230 PHE A N 1
ATOM 1829 C CA . PHE A 1 230 ? 0.380 -19.156 26.803 1.00 93.62 230 PHE A CA 1
ATOM 1830 C C . PHE A 1 230 ? -0.381 -17.835 26.952 1.00 93.62 230 PHE A C 1
ATOM 1832 O O . PHE A 1 230 ? -1.403 -17.655 26.300 1.00 93.62 230 PHE A O 1
ATOM 1839 N N . VAL A 1 231 ? 0.120 -16.882 27.749 1.00 95.00 231 VAL A N 1
ATOM 1840 C CA . VAL A 1 231 ? -0.497 -15.549 27.869 1.00 95.00 231 VAL A CA 1
ATOM 1841 C C . VAL A 1 231 ? -0.477 -14.815 26.524 1.00 95.00 231 VAL A C 1
ATOM 1843 O O . VAL A 1 231 ? -1.476 -14.192 26.171 1.00 95.00 231 VAL A O 1
ATOM 1846 N N . ILE A 1 232 ? 0.616 -14.895 25.754 1.00 91.94 232 ILE A N 1
ATOM 1847 C CA . ILE A 1 232 ? 0.698 -14.271 24.418 1.00 91.94 232 ILE A CA 1
ATOM 1848 C C . ILE A 1 232 ? -0.366 -14.856 23.483 1.00 91.94 232 ILE A C 1
ATOM 1850 O O . ILE A 1 232 ? -1.118 -14.101 22.862 1.00 91.94 232 ILE A O 1
ATOM 1854 N N . GLU A 1 233 ? -0.449 -16.184 23.404 1.00 94.12 233 GLU A N 1
ATOM 1855 C CA . GLU A 1 233 ? -1.406 -16.873 22.531 1.00 94.12 233 GLU A CA 1
ATOM 1856 C C . GLU A 1 233 ? -2.854 -16.639 22.967 1.00 94.12 233 GLU A C 1
ATOM 1858 O O . GLU A 1 233 ? -3.719 -16.380 22.129 1.00 94.12 233 GLU A O 1
ATOM 1863 N N . LEU A 1 234 ? -3.117 -16.645 24.276 1.00 94.88 234 LEU A N 1
ATOM 1864 C CA . LEU A 1 234 ? -4.428 -16.340 24.840 1.00 94.88 234 LEU A CA 1
ATOM 1865 C C . LEU A 1 234 ? -4.859 -14.911 24.502 1.00 94.88 234 LEU A C 1
ATOM 1867 O O . LEU A 1 234 ? -5.969 -14.718 24.010 1.00 94.88 234 LEU A O 1
ATOM 1871 N N . LEU A 1 235 ? -3.980 -13.919 24.696 1.00 94.06 235 LEU A N 1
ATOM 1872 C CA . LEU A 1 235 ? -4.250 -12.526 24.326 1.00 94.06 235 LEU A CA 1
ATOM 1873 C C . LEU A 1 235 ? -4.542 -12.391 22.830 1.00 94.06 235 LEU A C 1
ATOM 1875 O O . LEU A 1 235 ? -5.545 -11.791 22.446 1.00 94.06 235 LEU A O 1
ATOM 1879 N N . GLY A 1 236 ? -3.711 -13.004 21.985 1.00 90.62 236 GLY A N 1
ATOM 1880 C CA . GLY A 1 236 ? -3.929 -13.012 20.541 1.00 90.62 236 GLY A CA 1
ATOM 1881 C C . GLY A 1 236 ? -5.224 -13.725 20.133 1.00 90.62 236 GLY A C 1
ATOM 1882 O O . GLY A 1 236 ? -5.866 -13.336 19.156 1.00 90.62 236 GLY A O 1
ATOM 1883 N N . HIS A 1 237 ? -5.641 -14.762 20.860 1.00 93.94 237 HIS A N 1
ATOM 1884 C CA . HIS A 1 237 ? -6.910 -15.447 20.632 1.00 93.94 237 HIS A CA 1
ATOM 1885 C C . HIS A 1 237 ? -8.106 -14.558 21.000 1.00 93.94 237 HIS A C 1
ATOM 1887 O O . HIS A 1 237 ? -8.991 -14.372 20.164 1.00 93.94 237 HIS A O 1
ATOM 1893 N N . VAL A 1 238 ? -8.136 -13.968 22.200 1.00 94.00 238 VAL A N 1
ATOM 1894 C CA . VAL A 1 238 ? -9.272 -13.132 22.639 1.00 94.00 238 VAL A CA 1
ATOM 1895 C C . VAL A 1 238 ? -9.396 -11.837 21.835 1.00 94.00 238 VAL A C 1
ATOM 1897 O O . VAL A 1 238 ? -10.515 -11.403 21.565 1.00 94.00 238 VAL A O 1
ATOM 1900 N N . GLU A 1 239 ? -8.279 -11.243 21.402 1.00 90.12 239 GLU A N 1
ATOM 1901 C CA . GLU A 1 239 ? -8.271 -10.065 20.525 1.00 90.12 239 GLU A CA 1
ATOM 1902 C C . GLU A 1 239 ? -8.884 -10.392 19.155 1.00 90.12 239 GLU A C 1
ATOM 1904 O O . GLU A 1 239 ? -9.788 -9.685 18.710 1.00 90.12 239 GLU A O 1
ATOM 1909 N N . ARG A 1 240 ? -8.461 -11.493 18.513 1.00 90.81 240 ARG A N 1
ATOM 1910 C CA . ARG A 1 240 ? -8.980 -11.913 17.195 1.00 90.81 240 ARG A CA 1
ATOM 1911 C C . ARG A 1 240 ? -10.481 -12.193 17.191 1.00 90.81 240 ARG A C 1
ATOM 1913 O O . ARG A 1 240 ? -11.129 -11.972 16.176 1.00 90.81 240 ARG A O 1
ATOM 1920 N N . HIS A 1 241 ? -11.024 -12.657 18.314 1.00 91.06 241 HIS A N 1
ATOM 1921 C CA . HIS A 1 241 ? -12.449 -12.963 18.451 1.00 91.06 241 HIS A CA 1
ATOM 1922 C C . HIS A 1 241 ? -13.259 -11.809 19.063 1.00 91.06 241 HIS A C 1
ATOM 1924 O O . HIS A 1 241 ? -14.445 -11.974 19.326 1.00 91.06 241 HIS A O 1
ATOM 1930 N N . GLY A 1 242 ? -12.643 -10.646 19.320 1.00 88.56 242 GLY A N 1
ATOM 1931 C CA . GLY A 1 242 ? -13.333 -9.482 19.887 1.00 88.56 242 GLY A CA 1
ATOM 1932 C C . GLY A 1 242 ? -13.789 -9.655 21.343 1.00 88.56 242 GLY A C 1
ATOM 1933 O O . GLY A 1 242 ? -14.605 -8.875 21.827 1.00 88.56 242 GLY A O 1
ATOM 1934 N N . ARG A 1 243 ? -13.253 -10.645 22.067 1.00 93.00 243 ARG A N 1
ATOM 1935 C CA . ARG A 1 243 ? -13.669 -11.020 23.435 1.00 93.00 243 ARG A CA 1
ATOM 1936 C C . ARG A 1 243 ? -12.805 -10.403 24.535 1.00 93.00 243 ARG A C 1
ATOM 1938 O O . ARG A 1 243 ? -12.892 -10.786 25.699 1.00 93.00 243 ARG A O 1
ATOM 1945 N N . LEU A 1 244 ? -11.971 -9.421 24.191 1.00 91.94 244 LEU A N 1
ATOM 1946 C CA . LEU A 1 244 ? -11.047 -8.783 25.133 1.00 91.94 244 LEU A CA 1
ATOM 1947 C C . LEU A 1 244 ? -11.774 -8.149 26.332 1.00 91.94 244 LEU A C 1
ATOM 1949 O O . LEU A 1 244 ? -11.286 -8.222 27.456 1.00 91.94 244 LEU A O 1
ATOM 1953 N N . ARG A 1 245 ? -12.956 -7.559 26.112 1.00 87.44 245 ARG A N 1
ATOM 1954 C CA . ARG A 1 245 ? -13.743 -6.926 27.181 1.00 87.44 245 ARG A CA 1
ATOM 1955 C C . ARG A 1 245 ? -14.245 -7.941 28.210 1.00 87.44 245 ARG A C 1
ATOM 1957 O O . ARG A 1 245 ? -14.141 -7.669 29.401 1.00 87.44 245 ARG A O 1
ATOM 1964 N N . GLU A 1 246 ? -14.744 -9.088 27.754 1.00 91.69 246 GLU A N 1
ATOM 1965 C CA . GLU A 1 246 ? -15.176 -10.194 28.624 1.00 91.69 246 GLU A CA 1
ATOM 1966 C C . GLU A 1 246 ? -13.996 -10.726 29.445 1.00 91.69 246 GLU A C 1
ATOM 1968 O O . GLU A 1 246 ? -14.106 -10.910 30.653 1.00 91.69 246 GLU A O 1
ATOM 1973 N N . PHE A 1 247 ? -12.833 -10.893 28.809 1.00 94.50 247 PHE A N 1
ATOM 1974 C CA . PHE A 1 247 ? -11.637 -11.369 29.499 1.00 94.50 247 PHE A CA 1
ATOM 1975 C C . PHE A 1 247 ? -11.142 -10.394 30.573 1.00 94.50 247 PHE A C 1
ATOM 1977 O O . PHE A 1 247 ? -10.815 -10.817 31.680 1.00 94.50 247 PHE A O 1
ATOM 1984 N N . ILE A 1 248 ? -11.131 -9.088 30.284 1.00 93.12 248 ILE A N 1
ATOM 1985 C CA . ILE A 1 248 ? -10.785 -8.058 31.276 1.00 93.12 248 ILE A CA 1
ATOM 1986 C C . ILE A 1 248 ? -11.785 -8.064 32.436 1.00 93.12 248 ILE A C 1
ATOM 1988 O O . ILE A 1 248 ? -11.370 -7.942 33.586 1.00 93.12 248 ILE A O 1
ATOM 1992 N N . GLN A 1 249 ? -13.083 -8.217 32.156 1.00 91.31 249 GLN A N 1
ATOM 1993 C CA . GLN A 1 249 ? -14.107 -8.296 33.199 1.00 91.31 249 GLN A CA 1
ATOM 1994 C C . GLN A 1 249 ? -13.862 -9.473 34.139 1.00 91.31 249 GLN A C 1
ATOM 1996 O O . GLN A 1 249 ? -13.937 -9.275 35.351 1.00 91.31 249 GLN A O 1
ATOM 2001 N N . GLU A 1 250 ? -13.491 -10.643 33.613 1.00 92.75 250 GLU A N 1
ATOM 2002 C CA . GLU A 1 250 ? -13.158 -11.770 34.485 1.00 92.75 250 GLU A CA 1
ATOM 2003 C C . GLU A 1 250 ? -11.861 -11.569 35.267 1.00 92.75 250 GLU A C 1
ATOM 2005 O O . GLU A 1 250 ? -11.805 -11.842 36.466 1.00 92.75 250 GLU A O 1
ATOM 2010 N N . CYS A 1 251 ? -10.831 -10.992 34.646 1.00 93.81 251 CYS A N 1
ATOM 2011 C CA . CYS A 1 251 ? -9.603 -10.653 35.367 1.00 93.81 251 CYS A CA 1
ATOM 2012 C C . CYS A 1 251 ? -9.876 -9.663 36.515 1.00 93.81 251 CYS A C 1
ATOM 2014 O O . CYS A 1 251 ? -9.345 -9.815 37.618 1.00 93.81 251 CYS A O 1
ATOM 2016 N N . GLN A 1 252 ? -10.738 -8.670 36.278 1.00 94.00 252 GLN A N 1
ATOM 2017 C CA . GLN A 1 252 ? -11.161 -7.684 37.272 1.00 94.00 252 GLN A CA 1
ATOM 2018 C C . GLN A 1 252 ? -12.010 -8.314 38.383 1.00 94.00 252 GLN A C 1
ATOM 2020 O O . GLN A 1 252 ? -11.855 -7.929 39.542 1.00 94.00 252 GLN A O 1
ATOM 2025 N N . ALA A 1 253 ? -12.881 -9.273 38.059 1.00 91.69 253 ALA A N 1
ATOM 2026 C CA . ALA A 1 253 ? -13.679 -9.996 39.044 1.00 91.69 253 ALA A CA 1
ATOM 2027 C C . ALA A 1 253 ? -12.794 -10.855 39.961 1.00 91.69 253 ALA A C 1
ATOM 2029 O O . ALA A 1 253 ? -12.954 -10.829 41.182 1.00 91.69 253 ALA A O 1
ATOM 2030 N N . GLU A 1 254 ? -11.807 -11.553 39.394 1.00 92.56 254 GLU A N 1
ATOM 2031 C CA . GLU A 1 254 ? -10.877 -12.392 40.154 1.00 92.56 254 GLU A CA 1
ATOM 2032 C C . GLU A 1 254 ? -9.829 -11.596 40.946 1.00 92.56 254 GLU A C 1
ATOM 2034 O O . GLU A 1 254 ? -9.352 -12.054 41.991 1.00 92.56 254 GLU A O 1
ATOM 2039 N N . ARG A 1 255 ? -9.420 -10.422 40.454 1.00 93.62 255 ARG A N 1
ATOM 2040 C CA . ARG A 1 255 ? -8.400 -9.561 41.074 1.00 93.62 255 ARG A CA 1
ATOM 2041 C C . ARG A 1 255 ? -8.849 -8.095 41.036 1.00 93.62 255 ARG A C 1
ATOM 2043 O O . ARG A 1 255 ? -8.296 -7.298 40.273 1.00 93.62 255 ARG A O 1
ATOM 2050 N N . PRO A 1 256 ? -9.795 -7.700 41.906 1.00 92.81 256 PRO A N 1
ATOM 2051 C CA . PRO A 1 256 ? -10.385 -6.361 41.875 1.00 92.81 256 PRO A CA 1
ATOM 2052 C C . PRO A 1 256 ? -9.419 -5.243 42.286 1.00 92.81 256 PRO A C 1
ATOM 2054 O O . PRO A 1 256 ? -9.671 -4.074 42.014 1.00 92.81 256 PRO A O 1
ATOM 2057 N N . HIS A 1 257 ? -8.316 -5.595 42.947 1.00 90.12 257 HIS A N 1
ATOM 2058 C CA . HIS A 1 257 ? -7.305 -4.658 43.437 1.00 90.12 257 HIS A CA 1
ATOM 2059 C C . HIS A 1 257 ? -6.257 -4.275 42.380 1.00 90.12 257 HIS A C 1
ATOM 2061 O O . HIS A 1 257 ? -5.460 -3.370 42.620 1.00 90.12 257 HIS A O 1
ATOM 2067 N N . LEU A 1 258 ? -6.225 -4.958 41.231 1.00 87.69 258 LEU A N 1
ATOM 2068 C CA . LEU A 1 258 ? -5.306 -4.645 40.142 1.00 87.69 258 LEU A CA 1
ATOM 2069 C C . LEU A 1 258 ? -5.995 -3.769 39.098 1.00 87.69 258 LEU A C 1
ATOM 2071 O O . LEU A 1 258 ? -7.159 -3.968 38.764 1.00 87.69 258 LEU A O 1
ATOM 2075 N N . ALA A 1 259 ? -5.248 -2.795 38.581 1.00 87.44 259 ALA A N 1
ATOM 2076 C CA . ALA A 1 259 ? -5.685 -1.975 37.460 1.00 87.44 259 ALA A CA 1
ATOM 2077 C C . ALA A 1 259 ? -5.353 -2.699 36.150 1.00 87.44 259 ALA A C 1
ATOM 2079 O O . ALA A 1 259 ? -4.181 -2.730 35.750 1.00 87.44 259 ALA A O 1
ATOM 2080 N N . TRP A 1 260 ? -6.384 -3.282 35.538 1.00 88.06 260 TRP A N 1
ATOM 2081 C CA . TRP A 1 260 ? -6.325 -4.039 34.288 1.00 88.06 260 TRP A CA 1
ATOM 2082 C C . TRP A 1 260 ? -6.262 -3.139 33.051 1.00 88.06 260 TRP A C 1
ATOM 2084 O O . TRP A 1 260 ? -6.980 -2.114 33.003 1.00 88.06 260 TRP A O 1
#

Foldseek 3Di:
DCVLQQQLLCLLCVLVVNRDDSPPPVVVVCVVVSVVVLCPDPDPVSSVVSVLSNLVSRLVSLLPDPAADEDEAEACVPDDPVRLCCCQPPVLLSQLVRPSYDYHYYHPDDRDDDPSRNVPDDDDDDAADQQLVVVVVVCVLQQWDDPDSVVSNVLCVVVVRDPVSSVVCSVPPTDGDPPPRCPPVNVVVVVVVVLVCQLPVDDLVVVVVLCVVVVHPLVPFPPSVDRSSSSVRVVVVCVVVVNVVVSVVVVCVVPVPDDD